Protein AF-A0A1Y2JY65-F1 (afdb_monomer)

Secondary structure (DSSP, 8-state):
-PPPPPPHHHHHHHHHHH-HHHHHHHHHHHTT-TTS-B-HHHHHHHHHHHHTTT---HHHHHHHHHHTTS-B-HHHHHHHHHHHHHHHHTTHHHHHH-EEE-STTTTHHHHHHTSHHHHTT--EE-TTT--EE-HHHHHHHHHHHHTTSSEEEEETTTTTT---EEEEGGGTEEEEESS--HHHHHHHHHHHHHHHHHHHTT-TTSBHHHHHHHHHHHHHHHHHHH-TT----SSHHHHHHHHHHHHTT--STT-HHHHHHHHHHHHHHHT-TTTTTTTT-B---TT-TTHHHHHHHHHHHHHHHHHHHHTT---TTTGGG-STT--

Sequence (327 aa):
MLAIPPPQEEFAKLLKENDAGVWERWNKASGGKQLTSIGTKQLTAIVLPIFKTEKITPHQAKALSLLFRINLSNGAHATLSQGIADAYENDFFFRGSKRALTTVKELEPLNGALGMGSVGKINFVSPETGLEYAPDLYSAIRSLVHQEKIRVFEVNAAKLKGHVGLYRSDSKRLILYEGFEPERSKMYMVHEATHAIQDWKDLASKKVKYKETDAFIAGAVAAVTVNKDTNVLEHPKAEKPAVELVLAGQATRGNAAWTQAYADVVKAVEVDESYSAIAERVDDWNEKKGEEAVLRAALVHFKVAEFLATMGVDIFTKVSRFIPGQR

Mean predicted aligned error: 8.08 Å

Radius of gyration: 21.99 Å; Cα contacts (8 Å, |Δi|>4): 490; chains: 1; bounding box: 52×52×58 Å

Solvent-accessible surface area (backbone atoms only — not comparable to full-atom values): 17372 Å² total; per-residue (Å²): 130,84,69,82,54,67,58,60,69,56,42,54,48,52,28,35,75,35,25,53,68,47,32,54,39,43,32,70,67,43,76,68,41,58,84,50,68,38,42,41,73,49,44,46,68,37,49,47,71,50,62,75,63,56,41,35,33,45,38,46,40,51,31,58,45,52,59,72,46,46,47,53,35,72,65,19,48,53,50,53,53,48,55,49,52,52,32,59,77,68,40,10,43,53,72,34,30,54,40,80,47,86,48,74,75,68,38,40,68,56,52,54,27,47,24,63,80,22,30,58,56,44,43,35,37,42,79,84,79,62,50,73,46,43,43,60,57,45,44,18,51,54,45,33,38,78,67,61,67,30,41,38,29,39,27,53,50,29,82,70,76,74,52,52,47,45,57,39,77,97,74,35,32,41,39,38,33,49,89,62,58,73,58,47,45,32,16,31,51,34,20,33,50,39,50,51,50,41,57,50,67,65,51,28,87,42,36,39,25,57,58,50,36,55,15,50,45,50,7,45,37,26,31,40,60,71,36,79,83,64,81,70,57,92,51,56,87,31,41,49,62,36,32,53,31,23,70,70,69,48,24,38,81,87,30,66,69,35,52,50,26,47,52,44,29,32,55,52,42,42,69,31,87,91,33,42,91,45,23,83,40,59,54,77,67,79,85,64,92,69,45,50,62,55,50,51,49,28,38,52,51,48,57,51,50,53,53,39,48,77,69,71,45,76,52,81,83,55,57,78,72,70,56,91,87,80,128

Structure (mmCIF, N/CA/C/O backbone):
data_AF-A0A1Y2JY65-F1
#
_entry.id   AF-A0A1Y2JY65-F1
#
loop_
_atom_site.group_PDB
_atom_site.id
_atom_site.type_symbol
_atom_site.label_atom_id
_atom_site.label_alt_id
_atom_site.label_comp_id
_atom_site.label_asym_id
_atom_site.label_entity_id
_atom_site.label_seq_id
_atom_site.pdbx_PDB_ins_code
_atom_site.Cartn_x
_atom_site.Cartn_y
_atom_site.Cartn_z
_atom_site.occupancy
_atom_site.B_iso_or_equiv
_atom_site.auth_seq_id
_atom_site.auth_comp_id
_atom_site.auth_asym_id
_atom_site.auth_atom_id
_atom_site.pdbx_PDB_model_num
ATOM 1 N N . MET A 1 1 ? -14.108 13.951 3.203 1.00 34.19 1 MET A N 1
ATOM 2 C CA . MET A 1 1 ? -15.431 14.184 3.828 1.00 34.19 1 MET A CA 1
ATOM 3 C C . MET A 1 1 ? -15.616 13.162 4.932 1.00 34.19 1 MET A C 1
ATOM 5 O O . MET A 1 1 ? -15.524 11.975 4.643 1.00 34.19 1 MET A O 1
ATOM 9 N N . LEU A 1 2 ? -15.826 13.593 6.178 1.00 50.03 2 LEU A N 1
ATOM 10 C CA . LEU A 1 2 ? -16.222 12.669 7.243 1.00 50.03 2 LEU A CA 1
ATOM 11 C C . LEU A 1 2 ? -17.643 12.186 6.932 1.00 50.03 2 LEU A C 1
ATOM 13 O O . LEU A 1 2 ? -18.522 13.004 6.661 1.00 50.03 2 LEU A O 1
ATOM 17 N N . ALA A 1 3 ? -17.848 10.869 6.897 1.00 61.50 3 ALA A N 1
ATOM 18 C CA . ALA A 1 3 ? -19.176 10.296 6.715 1.00 61.50 3 ALA A CA 1
ATOM 19 C C . ALA A 1 3 ? -20.123 10.825 7.805 1.00 61.50 3 ALA A C 1
ATOM 21 O O . ALA A 1 3 ? -19.701 10.991 8.952 1.00 61.50 3 ALA A O 1
ATOM 22 N N . ILE A 1 4 ? -21.389 11.072 7.451 1.00 74.50 4 ILE A N 1
ATOM 23 C CA . ILE A 1 4 ? -22.420 11.455 8.423 1.00 74.50 4 ILE A CA 1
ATOM 24 C C . ILE A 1 4 ? -22.424 10.398 9.543 1.00 74.50 4 ILE A C 1
ATOM 26 O O . ILE A 1 4 ? -22.451 9.201 9.229 1.00 74.50 4 ILE A O 1
ATOM 30 N N . PRO A 1 5 ? -22.350 10.800 10.826 1.00 77.00 5 PRO A N 1
ATOM 31 C CA . PRO A 1 5 ? -22.399 9.857 11.933 1.00 77.00 5 PRO A CA 1
ATOM 32 C C . PRO A 1 5 ? -23.653 8.983 11.826 1.00 77.00 5 PRO A C 1
ATOM 34 O O . PRO A 1 5 ? -24.732 9.529 11.578 1.00 77.00 5 PRO A O 1
ATOM 37 N N . PRO A 1 6 ? -23.560 7.657 12.030 1.00 82.62 6 PRO A N 1
ATOM 38 C CA . PRO A 1 6 ? -24.766 6.848 12.148 1.00 82.62 6 PRO A CA 1
ATOM 39 C C . PRO A 1 6 ? -25.598 7.339 13.349 1.00 82.62 6 PRO A C 1
ATOM 41 O O . PRO A 1 6 ? -25.007 7.863 14.306 1.00 82.62 6 PRO A O 1
ATOM 44 N N . PRO A 1 7 ? -26.935 7.165 13.331 1.00 91.00 7 PRO A N 1
ATOM 45 C CA . PRO A 1 7 ? -27.794 7.409 14.486 1.00 91.00 7 PRO A CA 1
ATOM 46 C C . PRO A 1 7 ? -27.242 6.759 15.761 1.00 91.00 7 PRO A C 1
ATOM 48 O O . PRO A 1 7 ? -26.665 5.675 15.708 1.00 91.00 7 PRO A O 1
ATOM 51 N N . GLN A 1 8 ? -27.452 7.385 16.920 1.00 90.62 8 GLN A N 1
ATOM 52 C CA . GLN A 1 8 ? -26.844 6.957 18.190 1.00 90.62 8 GLN A CA 1
ATOM 53 C C . GLN A 1 8 ? -27.114 5.491 18.549 1.00 90.62 8 GLN A C 1
ATOM 55 O O . GLN A 1 8 ? -26.212 4.800 19.024 1.00 90.62 8 GLN A O 1
ATOM 60 N N . GLU A 1 9 ? -28.333 5.007 18.317 1.00 91.75 9 GLU A N 1
ATOM 61 C CA . GLU A 1 9 ? -28.697 3.609 18.572 1.00 91.75 9 GLU A CA 1
ATOM 62 C C . GLU A 1 9 ? -27.934 2.651 17.653 1.00 91.75 9 GLU A C 1
ATOM 64 O O . GLU A 1 9 ? -27.410 1.632 18.107 1.00 91.75 9 GLU A O 1
ATOM 69 N N . GLU A 1 10 ? -27.801 3.013 16.375 1.00 92.94 10 GLU A N 1
ATOM 70 C CA . GLU A 1 10 ? -27.031 2.250 15.397 1.00 92.94 10 GLU A CA 1
ATOM 71 C C . GLU A 1 10 ? -25.538 2.273 15.739 1.00 92.94 10 GLU A C 1
ATOM 73 O O . GLU A 1 10 ? -24.900 1.224 15.754 1.00 92.94 10 GLU A O 1
ATOM 78 N N . PHE A 1 11 ? -24.984 3.435 16.101 1.00 92.75 11 PHE A N 1
ATOM 79 C CA . PHE A 1 11 ? -23.601 3.555 16.561 1.00 92.75 11 PHE A CA 1
ATOM 80 C C . PHE A 1 11 ? -23.323 2.641 17.759 1.00 92.75 11 PHE A C 1
ATOM 82 O O . PHE A 1 11 ? -22.360 1.875 17.740 1.00 92.75 11 PHE A O 1
ATOM 89 N N . ALA A 1 12 ? -24.160 2.706 18.799 1.00 93.31 12 ALA A N 1
ATOM 90 C CA . ALA A 1 12 ? -23.980 1.914 20.011 1.00 93.31 12 ALA A CA 1
ATOM 91 C C . ALA A 1 12 ? -24.083 0.411 19.721 1.00 93.31 12 ALA A C 1
ATOM 93 O O . ALA A 1 12 ? -23.269 -0.365 20.227 1.00 93.31 12 ALA A O 1
ATOM 94 N N . LYS A 1 13 ? -25.040 0.011 18.872 1.00 95.06 13 LYS A N 1
ATOM 95 C CA . LYS A 1 13 ? -25.188 -1.366 18.394 1.00 95.06 13 LYS A CA 1
ATOM 96 C C . LYS A 1 13 ? -23.933 -1.828 17.651 1.00 95.06 13 LYS A C 1
ATOM 98 O O . LYS A 1 13 ? -23.333 -2.819 18.056 1.00 95.06 13 LYS A O 1
ATOM 103 N N . LEU A 1 14 ? -23.490 -1.078 16.640 1.00 93.12 14 LEU A N 1
ATOM 104 C CA . LEU A 1 14 ? -22.304 -1.403 15.845 1.00 93.12 14 LEU A CA 1
ATOM 105 C C . LEU A 1 14 ? -21.040 -1.467 16.705 1.00 93.12 14 LEU A C 1
ATOM 107 O O . LEU A 1 14 ? -20.229 -2.375 16.536 1.00 93.12 14 LEU A O 1
ATOM 111 N N . LEU A 1 15 ? -20.860 -0.529 17.638 1.00 94.06 15 LEU A N 1
ATOM 112 C CA . LEU A 1 15 ? -19.697 -0.519 18.519 1.00 94.06 15 LEU A CA 1
ATOM 113 C C . LEU A 1 15 ? -19.683 -1.761 19.415 1.00 94.06 15 LEU A C 1
ATOM 115 O O . LEU A 1 15 ? -18.639 -2.389 19.548 1.00 94.06 15 LEU A O 1
ATOM 119 N N . LYS A 1 16 ? -20.838 -2.151 19.968 1.00 96.50 16 LYS A N 1
ATOM 120 C CA . LYS A 1 16 ? -20.975 -3.341 20.817 1.00 96.50 16 LYS A CA 1
ATOM 121 C C . LYS A 1 16 ? -20.785 -4.648 20.046 1.00 96.50 16 LYS A C 1
ATOM 123 O O . LYS A 1 16 ? -20.134 -5.553 20.557 1.00 96.50 16 LYS A O 1
ATOM 128 N N . GLU A 1 17 ? -21.337 -4.743 18.837 1.00 94.88 17 GLU A N 1
ATOM 129 C CA . GLU A 1 17 ? -21.173 -5.899 17.942 1.00 94.88 17 GLU A CA 1
ATOM 130 C C . GLU A 1 17 ? -19.717 -6.086 17.502 1.00 94.88 17 GLU A C 1
ATOM 132 O O . GLU A 1 17 ? -19.267 -7.215 17.307 1.00 94.88 17 GLU A O 1
ATOM 137 N N . ASN A 1 18 ? -18.971 -4.988 17.348 1.00 90.69 18 ASN A N 1
ATOM 138 C CA . ASN A 1 18 ? -17.566 -5.050 16.970 1.00 90.69 18 ASN A CA 1
ATOM 139 C C . ASN A 1 18 ? -16.646 -5.253 18.176 1.00 90.69 18 ASN A C 1
ATOM 141 O O . ASN A 1 18 ? -15.778 -6.104 18.098 1.00 90.69 18 ASN A O 1
ATOM 145 N N . ASP A 1 19 ? -16.814 -4.542 19.290 1.00 96.50 19 ASP A N 1
ATOM 146 C CA . ASP A 1 19 ? -16.055 -4.805 20.518 1.00 96.50 19 ASP A CA 1
ATOM 147 C C . ASP A 1 19 ? -16.839 -4.341 21.757 1.00 96.50 19 ASP A C 1
ATOM 149 O O . ASP A 1 19 ? -16.923 -3.147 22.068 1.00 96.50 19 ASP A O 1
ATOM 153 N N . ALA A 1 20 ? -17.395 -5.305 22.499 1.00 97.12 20 ALA A N 1
ATOM 154 C CA . ALA A 1 20 ? -18.175 -5.040 23.707 1.00 97.12 20 ALA A CA 1
ATOM 155 C C . ALA A 1 20 ? -17.377 -4.274 24.776 1.00 97.12 20 ALA A C 1
ATOM 157 O O . ALA A 1 20 ? -17.933 -3.405 25.443 1.00 97.12 20 ALA A O 1
ATOM 158 N N . GLY A 1 21 ? -16.070 -4.523 24.901 1.00 97.12 21 GLY A N 1
ATOM 159 C CA . GLY A 1 21 ? -15.222 -3.824 25.863 1.00 97.12 21 GLY A CA 1
ATOM 160 C C . GLY A 1 21 ? -15.012 -2.354 25.493 1.00 97.12 21 GLY A C 1
ATOM 161 O O . GLY A 1 21 ? -15.031 -1.485 26.367 1.00 97.12 21 GLY A O 1
ATOM 162 N N . VAL A 1 22 ? -14.822 -2.044 24.208 1.00 96.44 22 VAL A N 1
ATOM 163 C CA . VAL A 1 22 ? -14.762 -0.659 23.714 1.00 96.44 22 VAL A CA 1
ATOM 164 C C . VAL A 1 22 ? -16.095 0.035 23.939 1.00 96.44 22 VAL A C 1
ATOM 166 O O . VAL A 1 22 ? -16.107 1.160 24.440 1.00 96.44 22 VAL A O 1
ATOM 169 N N . TRP A 1 23 ? -17.204 -0.640 23.632 1.00 96.88 23 TRP A N 1
ATOM 170 C CA . TRP A 1 23 ? -18.541 -0.117 23.888 1.00 96.88 23 TRP A CA 1
ATOM 171 C C . TRP A 1 23 ? -18.771 0.193 25.371 1.00 96.88 23 TRP A C 1
ATOM 173 O O . TRP A 1 23 ? -19.200 1.300 25.683 1.00 96.88 23 TRP A O 1
ATOM 183 N N . GLU A 1 24 ? -18.433 -0.712 26.294 1.00 97.56 24 GLU A N 1
ATOM 184 C CA . GLU A 1 24 ? -18.580 -0.488 27.740 1.00 97.56 24 GLU A CA 1
ATOM 185 C C . GLU A 1 24 ? -17.795 0.740 28.210 1.00 97.56 24 GLU A C 1
ATOM 187 O O . GLU A 1 24 ? -18.321 1.590 28.937 1.00 97.56 24 GLU A O 1
ATOM 192 N N . ARG A 1 25 ? -16.537 0.867 27.767 1.00 97.06 25 ARG A N 1
ATOM 193 C CA . ARG A 1 25 ? -15.678 2.003 28.128 1.00 97.06 25 ARG A CA 1
ATOM 194 C C . ARG A 1 25 ? -16.188 3.309 27.529 1.00 97.06 25 ARG A C 1
ATOM 196 O O . ARG A 1 25 ? -16.196 4.324 28.226 1.00 97.06 25 ARG A O 1
ATOM 203 N N . TRP A 1 26 ? -16.650 3.287 26.279 1.00 95.94 26 TRP A N 1
ATOM 204 C CA . TRP A 1 26 ? -17.280 4.442 25.644 1.00 95.94 26 TRP A CA 1
ATOM 205 C C . TRP A 1 26 ? -18.561 4.847 26.376 1.00 95.94 26 TRP A C 1
ATOM 207 O O . TRP A 1 26 ? -18.698 6.007 26.753 1.00 95.94 26 TRP A O 1
ATOM 217 N N . ASN A 1 27 ? -19.454 3.894 26.656 1.00 95.12 27 ASN A N 1
ATOM 218 C CA . ASN A 1 27 ? -20.728 4.126 27.331 1.00 95.12 27 ASN A CA 1
ATOM 219 C C . ASN A 1 27 ? -20.515 4.735 28.724 1.00 95.12 27 ASN A C 1
ATOM 221 O O . ASN A 1 27 ? -21.191 5.693 29.094 1.00 95.12 27 ASN A O 1
ATOM 225 N N . LYS A 1 28 ? -19.515 4.243 29.469 1.00 95.38 28 LYS A N 1
ATOM 226 C CA . LYS A 1 28 ? -19.104 4.814 30.759 1.00 95.38 28 LYS A CA 1
ATOM 227 C C . LYS A 1 28 ? -18.573 6.244 30.628 1.00 95.38 28 LYS A C 1
ATOM 229 O O . LYS A 1 28 ? -18.854 7.073 31.487 1.00 95.38 28 LYS A O 1
ATOM 234 N N . ALA A 1 29 ? -17.795 6.532 29.587 1.00 93.38 29 ALA A N 1
ATOM 235 C CA . ALA A 1 29 ? -17.192 7.846 29.379 1.00 93.38 29 ALA A CA 1
ATOM 236 C C . ALA A 1 29 ? -18.185 8.906 28.868 1.00 93.38 29 ALA A C 1
ATOM 238 O O . ALA A 1 29 ? -18.024 10.083 29.185 1.00 93.38 29 ALA A O 1
ATOM 239 N N . SER A 1 30 ? -19.190 8.502 28.085 1.00 91.75 30 SER A N 1
ATOM 240 C CA . SER A 1 30 ? -20.156 9.395 27.430 1.00 91.75 30 SER A CA 1
ATOM 241 C C . SER A 1 30 ? -21.528 9.444 28.110 1.00 91.75 30 SER A C 1
ATOM 243 O O . SER A 1 30 ? -22.377 10.251 27.732 1.00 91.75 30 SER A O 1
ATOM 245 N N . GLY A 1 31 ? -21.793 8.549 29.070 1.00 89.69 31 GLY A N 1
ATOM 246 C CA . GLY A 1 31 ? -23.150 8.298 29.566 1.00 89.69 31 GLY A CA 1
ATOM 247 C C . GLY A 1 31 ? -24.076 7.727 28.484 1.00 89.69 31 GLY A C 1
ATOM 248 O O . GLY A 1 31 ? -25.281 7.967 28.519 1.00 89.69 31 GLY A O 1
ATOM 249 N N . GLY A 1 32 ? -23.502 7.051 27.484 1.00 85.75 32 GLY A N 1
ATOM 250 C CA . GLY A 1 32 ? -24.206 6.473 26.341 1.00 85.75 32 GLY A CA 1
ATOM 251 C C . GLY A 1 32 ? -24.642 7.471 25.268 1.00 85.75 32 GLY A C 1
ATOM 252 O O . GLY A 1 32 ? -25.372 7.073 24.364 1.00 85.75 32 GLY A O 1
ATOM 253 N N . LYS A 1 33 ? -24.226 8.745 25.340 1.00 83.94 33 LYS A N 1
ATOM 254 C CA . LYS A 1 33 ? -24.663 9.825 24.435 1.00 83.94 33 LYS A CA 1
ATOM 255 C C . LYS A 1 33 ? -23.604 10.151 23.379 1.00 83.94 33 LYS A C 1
ATOM 257 O O . LYS A 1 33 ? -22.481 10.508 23.715 1.00 83.94 33 LYS A O 1
ATOM 262 N N . GLN A 1 34 ? -23.968 10.095 22.095 1.00 77.81 34 GLN A N 1
ATOM 263 C CA . GLN A 1 34 ? -23.041 10.363 20.978 1.00 77.81 34 GLN A CA 1
ATOM 264 C C . GLN A 1 34 ? -22.720 11.857 20.801 1.00 77.81 34 GLN A C 1
ATOM 266 O O . GLN A 1 34 ? -21.656 12.205 20.294 1.00 77.81 34 GLN A O 1
ATOM 271 N N . LEU A 1 35 ? -23.630 12.740 21.231 1.00 73.06 35 LEU A N 1
ATOM 272 C CA . LEU A 1 35 ? -23.478 14.196 21.114 1.00 73.06 35 LEU A CA 1
ATOM 273 C C . LEU A 1 35 ? -22.447 14.776 22.092 1.00 73.06 35 LEU A C 1
ATOM 275 O O . LEU A 1 35 ? -21.933 15.874 21.877 1.00 73.06 35 LEU A O 1
ATOM 279 N N . THR A 1 36 ? -22.135 14.051 23.166 1.00 80.88 36 THR A N 1
ATOM 280 C CA . THR A 1 36 ? -21.129 14.473 24.137 1.00 80.88 36 THR A CA 1
ATOM 281 C C . THR A 1 36 ? -19.745 14.381 23.506 1.00 80.88 36 THR A C 1
ATOM 283 O O . THR A 1 36 ? -19.323 13.309 23.079 1.00 80.88 36 THR A O 1
ATOM 286 N N . SER A 1 37 ? -19.026 15.505 23.469 1.00 90.62 37 SER A N 1
ATOM 287 C CA . SER A 1 37 ? -17.649 15.522 22.977 1.00 90.62 37 SER A CA 1
ATOM 288 C C . SER A 1 37 ? -16.745 14.675 23.880 1.00 90.62 37 SER A C 1
ATOM 290 O O . SER A 1 37 ? -16.701 14.879 25.097 1.00 90.62 37 SER A O 1
ATOM 292 N N . ILE A 1 38 ? -16.024 13.719 23.294 1.00 93.62 38 ILE A N 1
ATOM 293 C CA . ILE A 1 38 ? -15.047 12.885 24.000 1.00 93.62 38 ILE A CA 1
ATOM 294 C C . ILE A 1 38 ? -13.698 13.605 24.005 1.00 93.62 38 ILE A C 1
ATOM 296 O O . ILE A 1 38 ? -13.084 13.823 22.960 1.00 93.62 38 ILE A O 1
ATOM 300 N N . GLY A 1 39 ? -13.232 13.966 25.201 1.00 94.81 39 GLY A N 1
ATOM 301 C CA . GLY A 1 39 ? -11.904 14.538 25.414 1.00 94.81 39 GLY A CA 1
ATOM 302 C C . GLY A 1 39 ? -10.790 13.487 25.414 1.00 94.81 39 GLY A C 1
ATOM 303 O O . GLY A 1 39 ? -11.038 12.283 25.501 1.00 94.81 39 GLY A O 1
ATOM 304 N N . THR A 1 40 ? -9.537 13.947 25.371 1.00 95.69 40 THR A N 1
ATOM 305 C CA . THR A 1 40 ? -8.346 13.082 25.324 1.00 95.69 40 THR A CA 1
ATOM 306 C C . THR A 1 40 ? -8.309 12.067 26.464 1.00 95.69 40 THR A C 1
ATOM 308 O O . THR A 1 40 ? -8.130 10.882 26.218 1.00 95.69 40 THR A O 1
ATOM 311 N N . LYS A 1 41 ? -8.549 12.495 27.713 1.00 95.88 41 LYS A N 1
ATOM 312 C CA . LYS A 1 41 ? -8.511 11.605 28.887 1.00 95.88 41 LYS A CA 1
ATOM 313 C C . LYS A 1 41 ? -9.532 10.467 28.780 1.00 95.88 41 LYS A C 1
ATOM 315 O O . LYS A 1 41 ? -9.211 9.321 29.092 1.00 95.88 41 LYS A O 1
ATOM 320 N N . GLN A 1 42 ? -10.753 10.783 28.346 1.00 96.19 42 GLN A N 1
ATOM 321 C CA . GLN A 1 42 ? -11.810 9.799 28.127 1.00 96.19 42 GLN A CA 1
ATOM 322 C C . GLN A 1 42 ? -11.433 8.836 27.004 1.00 96.19 42 GLN A C 1
ATOM 324 O O . GLN A 1 42 ? -11.519 7.626 27.197 1.00 96.19 42 GLN A O 1
ATOM 329 N N . LEU A 1 43 ? -10.968 9.354 25.864 1.00 96.12 43 LEU A N 1
ATOM 330 C CA . LEU A 1 43 ? -10.548 8.516 24.747 1.00 96.12 43 LEU A CA 1
ATOM 331 C C . LEU A 1 43 ? -9.415 7.571 25.153 1.00 96.12 43 LEU A C 1
ATOM 333 O O . LEU A 1 43 ? -9.518 6.374 24.898 1.00 96.12 43 LEU A O 1
ATOM 337 N N . THR A 1 44 ? -8.379 8.066 25.833 1.00 95.25 44 THR A N 1
ATOM 338 C CA . THR A 1 44 ? -7.279 7.233 26.334 1.00 95.25 44 THR A CA 1
ATOM 339 C C . THR A 1 44 ? -7.814 6.094 27.196 1.00 95.25 44 THR A C 1
ATOM 341 O O . THR A 1 44 ? -7.416 4.950 27.001 1.00 95.25 44 THR A O 1
ATOM 344 N N . ALA A 1 45 ? -8.768 6.356 28.094 1.00 96.19 45 ALA A N 1
ATOM 345 C CA . ALA A 1 45 ? -9.387 5.297 28.890 1.00 96.19 45 ALA A CA 1
ATOM 346 C C . ALA A 1 45 ? -10.137 4.258 28.032 1.00 96.19 45 ALA A C 1
ATOM 348 O O . ALA A 1 45 ? -10.164 3.087 28.403 1.00 96.19 45 ALA A O 1
ATOM 349 N N . ILE A 1 46 ? -10.711 4.657 26.891 1.00 96.25 46 ILE A N 1
ATOM 350 C CA . ILE A 1 46 ? -11.420 3.771 25.954 1.00 96.25 46 ILE A CA 1
ATOM 351 C C . ILE A 1 46 ? -10.447 2.891 25.156 1.00 96.25 46 ILE A C 1
ATOM 353 O O . ILE A 1 46 ? -10.659 1.676 25.082 1.00 96.25 46 ILE A O 1
ATOM 357 N N . VAL A 1 47 ? -9.401 3.477 24.562 1.00 95.44 47 VAL A N 1
ATOM 358 C CA . VAL A 1 47 ? -8.573 2.804 23.539 1.00 95.44 47 VAL A CA 1
ATOM 359 C C . VAL A 1 47 ? -7.236 2.271 24.051 1.00 95.44 47 VAL A C 1
ATOM 361 O O . VAL A 1 47 ? -6.761 1.261 23.537 1.00 95.44 47 VAL A O 1
ATOM 364 N N . LEU A 1 48 ? -6.648 2.866 25.097 1.00 94.12 48 LEU A N 1
ATOM 365 C CA . LEU A 1 48 ? -5.352 2.428 25.637 1.00 94.12 48 LEU A CA 1
ATOM 366 C C . LEU A 1 48 ? -5.325 0.942 26.037 1.00 94.12 48 LEU A C 1
ATOM 368 O O . LEU A 1 48 ? -4.314 0.294 25.766 1.00 94.12 48 LEU A O 1
ATOM 372 N N . PRO A 1 49 ? -6.387 0.357 26.635 1.00 96.81 49 PRO A N 1
ATOM 373 C CA . PRO A 1 49 ? -6.400 -1.073 26.927 1.00 96.81 49 PRO A CA 1
ATOM 374 C C . PRO A 1 49 ? -6.223 -1.955 25.689 1.00 96.81 49 PRO A C 1
ATOM 376 O O . PRO A 1 49 ? -5.635 -3.019 25.812 1.00 96.81 49 PRO A O 1
ATOM 379 N N . ILE A 1 50 ? -6.690 -1.517 24.512 1.00 95.38 50 ILE A N 1
ATOM 380 C CA . ILE A 1 50 ? -6.505 -2.253 23.255 1.00 95.38 50 ILE A CA 1
ATOM 381 C C . ILE A 1 50 ? -5.031 -2.204 22.855 1.00 95.38 50 ILE A C 1
ATOM 383 O O . ILE A 1 50 ? -4.413 -3.247 22.662 1.00 95.38 50 ILE A O 1
ATOM 387 N N . PHE A 1 51 ? -4.446 -1.004 22.791 1.00 93.75 51 PHE A N 1
ATOM 388 C CA . PHE A 1 51 ? -3.057 -0.825 22.361 1.00 93.75 51 PHE A CA 1
ATOM 389 C C . PHE A 1 51 ? -2.052 -1.529 23.283 1.00 93.75 51 PHE A C 1
ATOM 391 O O . PHE A 1 51 ? -1.079 -2.096 22.799 1.00 93.75 51 PHE A O 1
ATOM 398 N N . LYS A 1 52 ? -2.327 -1.603 24.593 1.00 95.00 52 LYS A N 1
ATOM 399 C CA . LYS A 1 52 ? -1.493 -2.338 25.563 1.00 95.00 52 LYS A CA 1
ATOM 400 C C . LYS A 1 52 ? -1.424 -3.850 25.337 1.00 95.00 52 LYS A C 1
ATOM 402 O O . LYS A 1 52 ? -0.547 -4.491 25.902 1.00 95.00 52 LYS A O 1
ATOM 407 N N . THR A 1 53 ? -2.338 -4.429 24.560 1.00 94.31 53 THR A N 1
ATOM 408 C CA . THR A 1 53 ? -2.265 -5.859 24.216 1.00 94.31 53 THR A CA 1
ATOM 409 C C . THR A 1 53 ? -1.257 -6.154 23.107 1.00 94.31 53 THR A C 1
ATOM 411 O O . THR A 1 53 ? -0.995 -7.323 22.835 1.00 94.31 53 THR A O 1
ATOM 414 N N . GLU A 1 54 ? -0.746 -5.116 22.429 1.00 93.62 54 GLU A N 1
ATOM 415 C CA . GLU A 1 54 ? 0.105 -5.224 21.236 1.00 93.62 54 GLU A CA 1
ATOM 416 C C . GLU A 1 54 ? -0.508 -6.080 20.110 1.00 93.62 54 GLU A C 1
ATOM 418 O O . GLU A 1 54 ? 0.191 -6.626 19.251 1.00 93.62 54 GLU A O 1
ATOM 423 N N . LYS A 1 55 ? -1.837 -6.235 20.126 1.00 93.19 55 LYS A N 1
ATOM 424 C CA . LYS A 1 55 ? -2.594 -7.088 19.215 1.00 93.19 55 LYS A CA 1
ATOM 425 C C . LYS A 1 55 ? -3.959 -6.465 18.937 1.00 93.19 55 LYS A C 1
ATOM 427 O O . LYS A 1 55 ? -4.800 -6.394 19.824 1.00 93.19 55 LYS A O 1
ATOM 432 N N . ILE A 1 56 ? -4.221 -6.082 17.688 1.00 87.44 56 ILE A N 1
ATOM 433 C CA . ILE A 1 56 ? -5.520 -5.518 17.290 1.00 87.44 56 ILE A CA 1
ATOM 434 C C . ILE A 1 56 ? -6.241 -6.484 16.352 1.00 87.44 56 ILE A C 1
ATOM 436 O O . ILE A 1 56 ? -5.794 -6.744 15.236 1.00 87.44 56 ILE A O 1
ATOM 440 N N . THR A 1 57 ? -7.356 -7.040 16.822 1.00 88.69 57 THR A N 1
ATOM 441 C CA . THR A 1 57 ? -8.227 -7.934 16.039 1.00 88.69 57 THR A CA 1
ATOM 442 C C . THR A 1 57 ? -9.037 -7.167 14.980 1.00 88.69 57 THR A C 1
ATOM 444 O O . THR A 1 57 ? -9.225 -5.957 15.125 1.00 88.69 57 THR A O 1
ATOM 447 N N . PRO A 1 58 ? -9.598 -7.835 13.947 1.00 84.44 58 PRO A N 1
ATOM 448 C CA . PRO A 1 58 ? -10.467 -7.176 12.958 1.00 84.44 58 PRO A CA 1
ATOM 449 C C . PRO A 1 58 ? -11.652 -6.432 13.594 1.00 84.44 58 PRO A C 1
ATOM 451 O O . PRO A 1 58 ? -12.024 -5.332 13.196 1.00 84.44 58 PRO A O 1
ATOM 454 N N . HIS A 1 59 ? -12.231 -7.048 14.619 1.00 88.00 59 HIS A N 1
ATOM 455 C CA . HIS A 1 59 ? -13.341 -6.540 15.413 1.00 88.00 59 HIS A CA 1
ATOM 456 C C . HIS A 1 59 ? -12.966 -5.251 16.165 1.00 88.00 59 HIS A C 1
ATOM 458 O O . HIS A 1 59 ? -13.650 -4.232 16.050 1.00 88.00 59 HIS A O 1
ATOM 464 N N . GLN A 1 60 ? -11.798 -5.238 16.811 1.00 92.69 60 GLN A N 1
ATOM 465 C CA . GLN A 1 60 ? -11.238 -4.036 17.437 1.00 92.69 60 GLN A CA 1
ATOM 466 C C . GLN A 1 60 ? -10.897 -2.944 16.424 1.00 92.69 60 GLN A C 1
ATOM 468 O O . GLN A 1 60 ? -11.187 -1.778 16.676 1.00 92.69 60 GLN A O 1
ATOM 473 N N . ALA A 1 61 ? -10.323 -3.295 15.271 1.00 86.88 61 ALA A N 1
ATOM 474 C CA . ALA A 1 61 ? -10.013 -2.336 14.214 1.00 86.88 61 ALA A CA 1
ATOM 475 C C . ALA A 1 61 ? -11.285 -1.630 13.710 1.00 86.88 61 ALA A C 1
ATOM 477 O O . ALA A 1 61 ? -11.330 -0.402 13.612 1.00 86.88 61 ALA A O 1
ATOM 478 N N . LYS A 1 62 ? -12.368 -2.386 13.484 1.00 84.88 62 LYS A N 1
ATOM 479 C CA . LYS A 1 62 ? -13.682 -1.822 13.143 1.00 84.88 62 LYS A CA 1
ATOM 480 C C . LYS A 1 62 ? -14.219 -0.928 14.260 1.00 84.88 62 LYS A C 1
ATOM 482 O O . LYS A 1 62 ? -14.646 0.188 13.964 1.00 84.88 62 LYS A O 1
ATOM 487 N N . ALA A 1 63 ? -14.140 -1.353 15.522 1.00 90.38 63 ALA A N 1
ATOM 488 C CA . ALA A 1 63 ? -14.563 -0.540 16.663 1.00 90.38 63 ALA A CA 1
ATOM 489 C C . ALA A 1 63 ? -13.783 0.787 16.759 1.00 90.38 63 ALA A C 1
ATOM 491 O O . ALA A 1 63 ? -14.394 1.843 16.913 1.00 90.38 63 ALA A O 1
ATOM 492 N N . LEU A 1 64 ? -12.458 0.763 16.577 1.00 90.50 64 LEU A N 1
ATOM 493 C CA . LEU A 1 64 ? -11.618 1.965 16.511 1.00 90.50 64 LEU A CA 1
ATOM 494 C C . LEU A 1 64 ? -12.036 2.885 15.354 1.00 90.50 64 LEU A C 1
ATOM 496 O O . LEU A 1 64 ? -12.129 4.095 15.542 1.00 90.50 64 LEU A O 1
ATOM 500 N N . SER A 1 65 ? -12.370 2.327 14.184 1.00 86.12 65 SER A N 1
ATOM 501 C CA . SER A 1 65 ? -12.812 3.126 13.030 1.00 86.12 65 SER A CA 1
ATOM 502 C C . SER A 1 65 ? -14.145 3.838 13.279 1.00 86.12 65 SER A C 1
ATOM 504 O O . SER A 1 65 ? -14.360 4.953 12.803 1.00 86.12 65 SER A O 1
ATOM 506 N N . LEU A 1 66 ? -15.037 3.222 14.063 1.00 86.88 66 LEU A N 1
ATOM 507 C CA . LEU A 1 66 ? -16.310 3.827 14.447 1.00 86.88 66 LEU A CA 1
ATOM 508 C C . LEU A 1 66 ? -16.094 5.045 15.355 1.00 86.88 66 LEU A C 1
ATOM 510 O O . LEU A 1 66 ? -16.849 6.008 15.246 1.00 86.88 66 LEU A O 1
ATOM 514 N N . LEU A 1 67 ? -15.051 5.056 16.194 1.00 90.31 67 LEU A N 1
ATOM 515 C CA . LEU A 1 67 ? -14.751 6.191 17.078 1.00 90.31 67 LEU A CA 1
ATOM 516 C C . LEU A 1 67 ? -14.369 7.473 16.316 1.00 90.31 67 LEU A C 1
ATOM 518 O O . LEU A 1 67 ? -14.568 8.560 16.845 1.00 90.31 67 LEU A O 1
ATOM 522 N N . PHE A 1 68 ? -13.911 7.393 15.063 1.00 85.94 68 PHE A N 1
ATOM 523 C CA . PHE A 1 68 ? -13.722 8.590 14.226 1.00 85.94 68 PHE A CA 1
ATOM 524 C C . PHE A 1 68 ? -15.033 9.225 13.747 1.00 85.94 68 PHE A C 1
ATOM 526 O O . PHE A 1 68 ? -15.028 10.337 13.228 1.00 85.94 68 PHE A O 1
ATOM 533 N N . ARG A 1 69 ? -16.166 8.528 13.896 1.00 86.56 69 ARG A N 1
ATOM 534 C CA . ARG A 1 69 ? -17.487 9.003 13.456 1.00 86.56 69 ARG A CA 1
ATOM 535 C C . ARG A 1 69 ? -18.267 9.718 14.556 1.00 86.56 69 ARG A C 1
ATOM 537 O O . ARG A 1 69 ? -19.416 10.086 14.334 1.00 86.56 69 ARG A O 1
ATOM 544 N N . ILE A 1 70 ? -17.695 9.871 15.748 1.00 88.50 70 ILE A N 1
ATOM 545 C CA . ILE A 1 70 ? -18.324 10.593 16.860 1.00 88.50 70 ILE A CA 1
ATOM 546 C C . ILE A 1 70 ? -17.633 11.933 17.100 1.00 88.50 70 ILE A C 1
ATOM 548 O O . ILE A 1 70 ? -16.582 12.223 16.533 1.00 88.50 70 ILE A O 1
ATOM 552 N N . ASN A 1 71 ? -18.227 12.756 17.961 1.00 89.00 71 ASN A N 1
ATOM 553 C CA . ASN A 1 71 ? -17.662 14.046 18.325 1.00 89.00 71 ASN A CA 1
ATOM 554 C C . ASN A 1 71 ? -16.423 13.861 19.226 1.00 89.00 71 ASN A C 1
ATOM 556 O O . ASN A 1 71 ? -16.547 13.695 20.441 1.00 89.00 71 ASN A O 1
ATOM 560 N N . LEU A 1 72 ? -15.228 13.863 18.636 1.00 89.94 72 LEU A N 1
ATOM 561 C CA . LEU A 1 72 ? -13.949 13.871 19.351 1.00 89.94 72 LEU A CA 1
ATOM 562 C C . LEU A 1 72 ? -13.423 15.306 19.457 1.00 89.94 72 LEU A C 1
ATOM 564 O O . LEU A 1 72 ? -13.492 16.063 18.491 1.00 89.94 72 LEU A O 1
ATOM 568 N N . SER A 1 73 ? -12.840 15.679 20.599 1.00 93.12 73 SER A N 1
ATOM 569 C CA . SER A 1 73 ? -12.034 16.905 20.646 1.00 93.12 73 SER A CA 1
ATOM 570 C C . SER A 1 73 ? -10.794 16.764 19.750 1.00 93.12 73 SER A C 1
ATOM 572 O O . SER A 1 73 ? -10.327 15.650 19.513 1.00 93.12 73 SER A O 1
ATOM 574 N N . ASN A 1 74 ? -10.198 17.876 19.305 1.00 87.00 74 ASN A N 1
ATOM 575 C CA . ASN A 1 74 ? -8.986 17.842 18.466 1.00 87.00 74 ASN A CA 1
ATOM 576 C C . ASN A 1 74 ? -7.858 17.009 19.099 1.00 87.00 74 ASN A C 1
ATOM 578 O O . ASN A 1 74 ? -7.227 16.195 18.430 1.00 87.00 74 ASN A O 1
ATOM 582 N N . GLY A 1 75 ? -7.649 17.158 20.411 1.00 87.94 75 GLY A N 1
ATOM 583 C CA . GLY A 1 75 ? -6.659 16.368 21.144 1.00 87.94 75 GLY A CA 1
ATOM 584 C C . GLY A 1 75 ? -7.009 14.879 21.220 1.00 87.94 75 GLY A C 1
ATOM 585 O O . GLY A 1 75 ? -6.107 14.044 21.205 1.00 87.94 75 GLY A O 1
ATOM 586 N N . ALA A 1 76 ? -8.295 14.520 21.2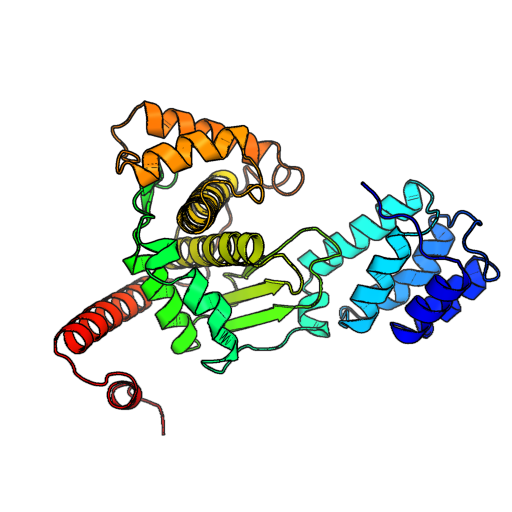88 1.00 92.50 76 ALA A N 1
ATOM 587 C CA . ALA A 1 76 ? -8.722 13.125 21.235 1.00 92.50 76 ALA A CA 1
ATOM 588 C C . ALA A 1 76 ? -8.509 12.548 19.829 1.00 92.50 76 ALA A C 1
ATOM 590 O O . ALA A 1 76 ? -7.914 11.485 19.696 1.00 92.50 76 ALA A O 1
ATOM 591 N N . HIS A 1 77 ? -8.897 13.275 18.780 1.00 86.31 77 HIS A N 1
ATOM 592 C CA . HIS A 1 77 ? -8.653 12.854 17.402 1.00 86.31 77 HIS A CA 1
ATOM 593 C C . HIS A 1 77 ? -7.161 12.594 17.151 1.00 86.31 77 HIS A C 1
ATOM 595 O O . HIS A 1 77 ? -6.799 11.503 16.719 1.00 86.31 77 HIS A O 1
ATOM 601 N N . ALA A 1 78 ? -6.289 13.542 17.514 1.00 78.56 78 ALA A N 1
ATOM 602 C CA . ALA A 1 78 ? -4.838 13.379 17.404 1.00 78.56 78 ALA A CA 1
ATOM 603 C C . ALA A 1 78 ? -4.323 12.152 18.180 1.00 78.56 78 ALA A C 1
ATOM 605 O O . ALA A 1 78 ? -3.513 11.391 17.663 1.00 78.56 78 ALA A O 1
ATOM 606 N N . THR A 1 79 ? -4.842 11.909 19.388 1.00 88.31 79 THR A N 1
ATOM 607 C CA . THR A 1 79 ? -4.466 10.739 20.204 1.00 88.31 79 THR A CA 1
ATOM 608 C C . THR A 1 79 ? -4.875 9.419 19.547 1.00 88.31 79 THR A C 1
ATOM 610 O O . THR A 1 79 ? -4.096 8.468 19.556 1.00 88.31 79 THR A O 1
ATOM 613 N N . LEU A 1 80 ? -6.083 9.341 18.975 1.00 87.62 80 LEU A N 1
ATOM 614 C CA . LEU A 1 80 ? -6.545 8.139 18.275 1.00 87.62 80 LEU A CA 1
ATOM 615 C C . LEU A 1 80 ? -5.703 7.877 17.025 1.00 87.62 80 LEU A C 1
ATOM 617 O O . LEU A 1 80 ? -5.253 6.753 16.819 1.00 87.62 80 LEU A O 1
ATOM 621 N N . SER A 1 81 ? -5.481 8.921 16.223 1.00 82.12 81 SER A N 1
ATOM 622 C CA . SER A 1 81 ? -4.661 8.863 15.013 1.00 82.12 81 SER A CA 1
ATOM 623 C C . SER A 1 81 ? -3.231 8.423 15.321 1.00 82.12 81 SER A C 1
ATOM 625 O O . SER A 1 81 ? -2.743 7.506 14.666 1.00 82.12 81 SER A O 1
ATOM 627 N N . GLN A 1 82 ? -2.595 8.995 16.351 1.00 81.25 82 GLN A N 1
ATOM 628 C CA . GLN A 1 82 ? -1.247 8.601 16.765 1.00 81.25 82 GLN A CA 1
ATOM 629 C C . GLN A 1 82 ? -1.207 7.150 17.249 1.00 81.25 82 GLN A C 1
ATOM 631 O O . GLN A 1 82 ? -0.391 6.377 16.771 1.00 81.25 82 GLN A O 1
ATOM 636 N N . GLY A 1 83 ? -2.128 6.737 18.129 1.00 87.44 83 GLY A N 1
ATOM 637 C CA . GLY A 1 83 ? -2.149 5.357 18.626 1.00 87.44 83 GLY A CA 1
ATOM 638 C C . GLY A 1 83 ? -2.366 4.323 17.516 1.00 87.44 83 GLY A C 1
ATOM 639 O O . GLY A 1 83 ? -1.803 3.231 17.561 1.00 87.44 83 GLY A O 1
ATOM 640 N N . ILE A 1 84 ? -3.146 4.669 16.488 1.00 85.81 84 ILE A N 1
ATOM 641 C CA . ILE A 1 84 ? -3.274 3.851 15.280 1.00 85.81 84 ILE A CA 1
ATOM 642 C C . ILE A 1 84 ? -1.961 3.840 14.498 1.00 85.81 84 ILE A C 1
ATOM 644 O O . ILE A 1 84 ? -1.517 2.757 14.129 1.00 85.81 84 ILE A O 1
ATOM 648 N N . ALA A 1 85 ? -1.336 4.996 14.259 1.00 78.62 85 ALA A N 1
ATOM 649 C CA . ALA A 1 85 ? -0.053 5.082 13.564 1.00 78.62 85 ALA A CA 1
ATOM 650 C C . ALA A 1 85 ? 1.021 4.222 14.244 1.00 78.62 85 ALA A C 1
ATOM 652 O O . ALA A 1 85 ? 1.601 3.364 13.578 1.00 78.62 85 ALA A O 1
ATOM 653 N N . ASP A 1 86 ? 1.165 4.344 15.562 1.00 81.88 86 ASP A N 1
ATOM 654 C CA . ASP A 1 86 ? 2.080 3.535 16.368 1.00 81.88 86 ASP A CA 1
ATOM 655 C C . ASP A 1 86 ? 1.742 2.040 16.254 1.00 81.88 86 ASP A C 1
ATOM 657 O O . ASP A 1 86 ? 2.625 1.197 16.106 1.00 81.88 86 ASP A O 1
ATOM 661 N N . ALA A 1 87 ? 0.457 1.675 16.288 1.00 85.50 87 ALA A N 1
ATOM 662 C CA . ALA A 1 87 ? 0.022 0.286 16.159 1.00 85.50 87 ALA A CA 1
ATOM 663 C C . ALA A 1 87 ? 0.310 -0.319 14.772 1.00 85.50 87 ALA A C 1
ATOM 665 O O . ALA A 1 87 ? 0.538 -1.529 14.675 1.00 85.50 87 ALA A O 1
ATOM 666 N N . TYR A 1 88 ? 0.297 0.491 13.709 1.00 78.88 88 TYR A N 1
ATOM 667 C CA . TYR A 1 88 ? 0.753 0.081 12.378 1.00 78.88 88 TYR A CA 1
ATOM 668 C C . TYR A 1 88 ? 2.263 -0.163 12.368 1.00 78.88 88 TYR A C 1
ATOM 670 O O . TYR A 1 88 ? 2.696 -1.235 11.953 1.00 78.88 88 TYR A O 1
ATOM 678 N N . GLU A 1 89 ? 3.045 0.791 12.874 1.00 79.81 89 GLU A N 1
ATOM 679 C CA . GLU A 1 89 ? 4.513 0.715 12.905 1.00 79.81 89 GLU A CA 1
ATOM 680 C C . GLU A 1 89 ? 5.020 -0.469 13.744 1.00 79.81 89 GLU A C 1
ATOM 682 O O . GLU A 1 89 ? 6.000 -1.124 13.388 1.00 79.81 89 GLU A O 1
ATOM 687 N N . ASN A 1 90 ? 4.304 -0.806 14.821 1.00 83.56 90 ASN A N 1
ATOM 688 C CA . ASN A 1 90 ? 4.648 -1.898 15.733 1.00 83.56 90 ASN A CA 1
ATOM 689 C C . ASN A 1 90 ? 3.977 -3.249 15.393 1.00 83.56 90 ASN A C 1
ATOM 691 O O . ASN A 1 90 ? 3.991 -4.175 16.211 1.00 83.56 90 ASN A O 1
ATOM 695 N N . ASP A 1 91 ? 3.399 -3.402 14.195 1.00 82.94 91 ASP A N 1
ATOM 696 C CA . ASP A 1 91 ? 2.768 -4.642 13.706 1.00 82.94 91 ASP A CA 1
ATOM 697 C C . ASP A 1 91 ? 1.565 -5.146 14.544 1.00 82.94 91 ASP A C 1
ATOM 699 O O . ASP A 1 91 ? 1.193 -6.323 14.465 1.00 82.94 91 ASP A O 1
ATOM 703 N N . PHE A 1 92 ? 0.894 -4.310 15.342 1.00 89.00 92 PHE A N 1
ATOM 704 C CA . PHE A 1 92 ? -0.190 -4.780 16.224 1.00 89.00 92 PHE A CA 1
ATOM 705 C C . PHE A 1 92 ? -1.385 -5.331 15.437 1.00 89.00 92 PHE A C 1
ATOM 707 O O . PHE A 1 92 ? -1.957 -6.362 15.807 1.00 89.00 92 PHE A O 1
ATOM 714 N N . PHE A 1 93 ? -1.747 -4.683 14.324 1.00 83.88 93 PHE A N 1
ATOM 715 C CA . PHE A 1 93 ? -2.788 -5.182 13.420 1.00 83.88 93 PHE A CA 1
ATOM 716 C C . PHE A 1 93 ? -2.381 -6.509 12.792 1.00 83.88 93 PHE A C 1
ATOM 718 O O . PHE A 1 93 ? -3.168 -7.451 12.788 1.00 83.88 93 PHE A O 1
ATOM 725 N N . PHE A 1 94 ? -1.136 -6.631 12.331 1.00 84.62 94 PHE A N 1
ATOM 726 C CA . PHE A 1 94 ? -0.629 -7.883 11.782 1.00 84.62 94 PHE A CA 1
ATOM 727 C C . PHE A 1 94 ? -0.697 -9.014 12.821 1.00 84.62 94 PHE A C 1
ATOM 729 O O . PHE A 1 94 ? -1.253 -10.079 12.558 1.00 84.62 94 PHE A O 1
ATOM 736 N N . ARG A 1 95 ? -0.220 -8.788 14.049 1.00 85.69 95 ARG A N 1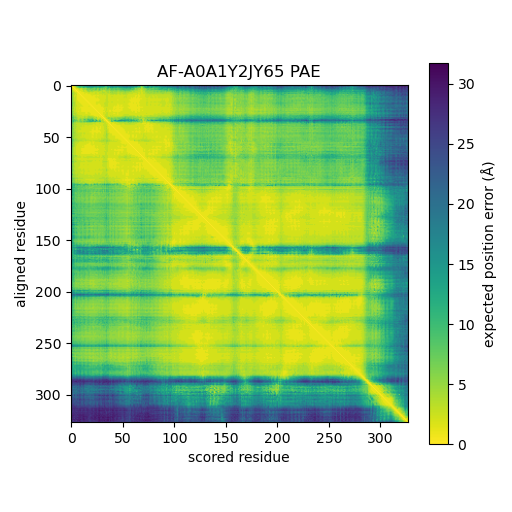
ATOM 737 C CA . ARG A 1 95 ? -0.297 -9.774 15.145 1.00 85.69 95 ARG A CA 1
ATOM 738 C C . ARG A 1 95 ? -1.739 -10.176 15.480 1.00 85.69 95 ARG A C 1
ATOM 740 O O . ARG A 1 95 ? -1.974 -11.313 15.892 1.00 85.69 95 ARG A O 1
ATOM 747 N N . GLY A 1 96 ? -2.693 -9.257 15.327 1.00 82.44 96 GLY A N 1
ATOM 748 C CA . GLY A 1 96 ? -4.084 -9.459 15.728 1.00 82.44 96 GLY A CA 1
ATOM 749 C C . GLY A 1 96 ? -5.053 -9.925 14.655 1.00 82.44 96 GLY A C 1
ATOM 750 O O . GLY A 1 96 ? -6.055 -10.553 14.997 1.00 82.44 96 GLY A O 1
ATOM 751 N N . SER A 1 97 ? -4.757 -9.647 13.391 1.00 80.56 97 SER A N 1
ATOM 752 C CA . SER A 1 97 ? -5.706 -9.794 12.287 1.00 80.56 97 SER A CA 1
ATOM 753 C C . SER A 1 97 ? -5.109 -10.372 11.007 1.00 80.56 97 SER A C 1
ATOM 755 O O . SER A 1 97 ? -5.840 -10.499 10.030 1.00 80.56 97 SER A O 1
ATOM 757 N N . LYS A 1 98 ? -3.821 -10.754 10.995 1.00 86.44 98 LYS A N 1
ATOM 758 C CA . LYS A 1 98 ? -3.228 -11.381 9.810 1.00 86.44 98 LYS A CA 1
ATOM 759 C C . LYS A 1 98 ? -3.962 -12.664 9.441 1.00 86.44 98 LYS A C 1
ATOM 761 O O . LYS A 1 98 ? -4.181 -13.545 10.278 1.00 86.44 98 LYS A O 1
ATOM 766 N N . ARG A 1 99 ? -4.206 -12.806 8.150 1.00 90.00 99 ARG A N 1
ATOM 767 C CA . ARG A 1 99 ? -4.600 -14.053 7.511 1.00 90.00 99 ARG A CA 1
ATOM 768 C C . ARG A 1 99 ? -3.591 -14.342 6.411 1.00 90.00 99 ARG A C 1
ATOM 770 O O . ARG A 1 99 ? -3.406 -13.518 5.524 1.00 90.00 99 ARG A O 1
ATOM 777 N N . ALA A 1 100 ? -2.876 -15.459 6.505 1.00 88.94 100 ALA A N 1
ATOM 778 C CA . ALA A 1 100 ? -1.959 -15.850 5.437 1.00 88.94 100 ALA A CA 1
ATOM 779 C C . ALA A 1 100 ? -2.773 -16.226 4.192 1.00 88.94 100 ALA A C 1
ATOM 781 O O . ALA A 1 100 ? -3.756 -16.955 4.313 1.00 88.94 100 ALA A O 1
ATOM 782 N N . LEU A 1 101 ? -2.366 -15.726 3.027 1.00 90.88 101 LEU A N 1
ATOM 783 C CA . LEU A 1 101 ? -2.921 -16.126 1.737 1.00 90.88 101 LEU A CA 1
ATOM 784 C C . LEU A 1 101 ? -1.995 -17.193 1.158 1.00 90.88 101 LEU A C 1
ATOM 786 O O . LEU A 1 101 ? -0.884 -16.875 0.735 1.00 90.88 101 LEU A O 1
ATOM 790 N N . THR A 1 102 ? -2.415 -18.456 1.198 1.00 88.31 102 THR A N 1
ATOM 791 C CA . THR A 1 102 ? -1.548 -19.595 0.840 1.00 88.31 102 THR A CA 1
ATOM 792 C C . THR A 1 102 ? -2.059 -20.376 -0.361 1.00 88.31 102 THR A C 1
ATOM 794 O O . THR A 1 102 ? -1.306 -21.118 -0.984 1.00 88.31 102 THR A O 1
ATOM 797 N N . THR A 1 103 ? -3.328 -20.209 -0.733 1.00 89.44 103 THR A N 1
ATOM 798 C CA . THR A 1 103 ? -3.912 -20.905 -1.883 1.00 89.44 103 THR A CA 1
ATOM 799 C C . THR A 1 103 ? -3.926 -20.035 -3.140 1.00 89.44 103 THR A C 1
ATOM 801 O O . THR A 1 103 ? -4.021 -18.809 -3.081 1.00 89.44 103 THR A O 1
ATOM 804 N N . VAL A 1 104 ? -3.915 -20.673 -4.317 1.00 87.94 104 VAL A N 1
ATOM 805 C CA . VAL A 1 104 ? -4.008 -19.982 -5.620 1.00 87.94 104 VAL A CA 1
ATOM 806 C C . VAL A 1 104 ? -5.236 -19.071 -5.698 1.00 87.94 104 VAL A C 1
ATOM 808 O O . VAL A 1 104 ? -5.137 -17.962 -6.218 1.00 87.94 104 VAL A O 1
ATOM 811 N N . LYS A 1 105 ? -6.374 -19.526 -5.155 1.00 91.44 105 LYS A N 1
ATOM 812 C CA . LYS A 1 105 ? -7.630 -18.767 -5.119 1.00 91.44 105 LYS A CA 1
ATOM 813 C C . LYS A 1 105 ? -7.515 -17.521 -4.242 1.00 91.44 105 LYS A C 1
ATOM 815 O O . LYS A 1 105 ? -7.948 -16.451 -4.640 1.00 91.44 105 LYS A O 1
ATOM 820 N N . GLU A 1 106 ? -6.920 -17.641 -3.059 1.00 91.25 106 GLU A N 1
ATOM 821 C CA . GLU A 1 106 ? -6.703 -16.489 -2.174 1.00 91.25 106 GLU A CA 1
ATOM 822 C C . GLU A 1 106 ? -5.738 -15.468 -2.774 1.00 91.25 106 GLU A C 1
ATOM 824 O O . GLU A 1 106 ? -5.891 -14.270 -2.563 1.00 91.25 106 GLU A O 1
ATOM 829 N N . LEU A 1 107 ? -4.764 -15.941 -3.550 1.00 94.69 107 LEU A N 1
ATOM 830 C CA . LEU A 1 107 ? -3.799 -15.103 -4.251 1.00 94.69 107 LEU A CA 1
ATOM 831 C C . LEU A 1 107 ? -4.332 -14.545 -5.580 1.00 94.69 107 LEU A C 1
ATOM 833 O O . LEU A 1 107 ? -3.600 -13.827 -6.256 1.00 94.69 107 LEU A O 1
ATOM 837 N N . GLU A 1 108 ? -5.566 -14.853 -5.995 1.00 94.75 108 GLU A N 1
ATOM 838 C CA . GLU A 1 108 ? -6.141 -14.397 -7.269 1.00 94.75 108 GLU A CA 1
ATOM 839 C C . GLU A 1 108 ? -6.084 -12.867 -7.451 1.00 94.75 108 GLU A C 1
ATOM 841 O O . GLU A 1 108 ? -5.609 -12.436 -8.507 1.00 94.75 108 GLU A O 1
ATOM 846 N N . PRO A 1 109 ? -6.442 -12.027 -6.453 1.00 93.94 109 PRO A N 1
ATOM 847 C CA . PRO A 1 109 ? -6.345 -10.574 -6.598 1.00 93.94 109 PRO A CA 1
ATOM 848 C C . PRO A 1 109 ? -4.915 -10.105 -6.887 1.00 93.94 109 PRO A C 1
ATOM 850 O O . PRO A 1 109 ? -4.693 -9.339 -7.826 1.00 93.94 109 PRO A O 1
ATOM 853 N N . LEU A 1 110 ? -3.934 -10.631 -6.143 1.00 95.19 110 LEU A N 1
ATOM 854 C CA . LEU A 1 110 ? -2.517 -10.321 -6.344 1.00 95.19 110 LEU A CA 1
ATOM 855 C C . LEU A 1 110 ? -2.020 -10.836 -7.701 1.00 95.19 110 LEU A C 1
ATOM 857 O O . LEU A 1 110 ? -1.336 -10.120 -8.424 1.00 95.19 110 LEU A O 1
ATOM 861 N N . ASN A 1 111 ? -2.394 -12.057 -8.087 1.00 94.88 111 ASN A N 1
ATOM 862 C CA . ASN A 1 111 ? -2.041 -12.638 -9.382 1.00 94.88 111 ASN A CA 1
ATOM 863 C C . ASN A 1 111 ? -2.598 -11.817 -10.553 1.00 94.88 111 ASN A C 1
ATOM 865 O O . ASN A 1 111 ? -1.915 -11.671 -11.564 1.00 94.88 111 ASN A O 1
ATOM 869 N N . GLY A 1 112 ? -3.814 -11.281 -10.423 1.00 94.44 112 GLY A N 1
ATOM 870 C CA . GLY A 1 112 ? -4.407 -10.379 -11.408 1.00 94.44 112 GLY A CA 1
ATOM 871 C C . GLY A 1 112 ? -3.710 -9.017 -11.454 1.00 94.44 112 GLY A C 1
ATOM 872 O O . GLY A 1 112 ? -3.465 -8.486 -12.539 1.00 94.44 112 GLY A O 1
ATOM 873 N N . ALA A 1 113 ? -3.341 -8.464 -10.294 1.00 96.12 113 ALA A N 1
ATOM 874 C CA . ALA A 1 113 ? -2.595 -7.209 -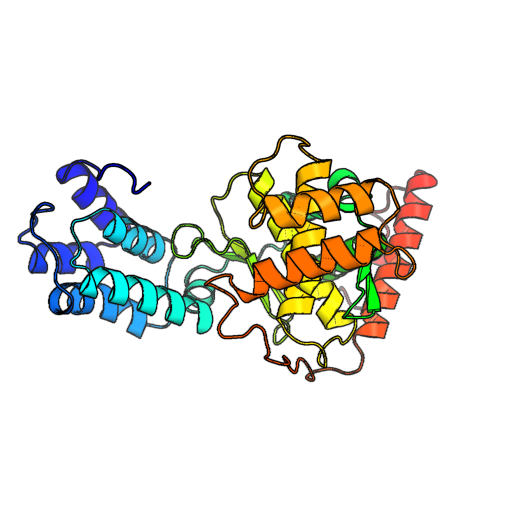10.203 1.00 96.12 113 ALA A CA 1
ATOM 875 C C . ALA A 1 113 ? -1.186 -7.321 -10.806 1.00 96.12 113 ALA A C 1
ATOM 877 O O . ALA A 1 113 ? -0.762 -6.421 -11.518 1.00 96.12 113 ALA A O 1
ATOM 878 N N . LEU A 1 114 ? -0.493 -8.444 -10.594 1.00 96.62 114 LEU A N 1
ATOM 879 C CA . LEU A 1 114 ? 0.836 -8.721 -11.157 1.00 96.62 114 LEU A CA 1
ATOM 880 C C . LEU A 1 114 ? 0.785 -9.414 -12.531 1.00 96.62 114 LEU A C 1
ATOM 882 O O . LEU A 1 114 ? 1.810 -9.850 -13.052 1.00 96.62 114 LEU A O 1
ATOM 886 N N . GLY A 1 115 ? -0.405 -9.571 -13.112 1.00 94.62 115 GLY A N 1
ATOM 887 C CA . GLY A 1 115 ? -0.590 -10.178 -14.426 1.00 94.62 115 GLY A CA 1
ATOM 888 C C . GLY A 1 115 ? -0.245 -9.216 -15.563 1.00 94.62 115 GLY A C 1
ATOM 889 O O . GLY A 1 115 ? -0.351 -7.999 -15.415 1.00 94.62 115 GLY A O 1
ATOM 890 N N . MET A 1 116 ? 0.092 -9.757 -16.740 1.00 93.38 116 MET A N 1
ATOM 891 C CA . MET A 1 116 ? 0.501 -8.967 -17.915 1.00 93.38 116 MET A CA 1
ATOM 892 C C . MET A 1 116 ? -0.531 -7.927 -18.372 1.00 93.38 116 MET A C 1
ATOM 894 O O . MET A 1 116 ? -0.153 -6.916 -18.954 1.00 93.38 116 MET A O 1
ATOM 898 N N . GLY A 1 117 ? -1.819 -8.126 -18.074 1.00 93.00 117 GLY A N 1
ATOM 899 C CA . GLY A 1 117 ? -2.851 -7.118 -18.337 1.00 93.00 117 GLY A CA 1
ATOM 900 C C . GLY A 1 117 ? -2.689 -5.831 -17.518 1.00 93.00 117 GLY A C 1
ATOM 901 O O . GLY A 1 117 ? -3.147 -4.786 -17.960 1.00 93.00 117 GLY A O 1
ATOM 902 N N . SER A 1 118 ? -2.023 -5.899 -16.364 1.00 95.00 118 SER A N 1
ATOM 903 C CA . SER A 1 118 ? -1.799 -4.770 -15.454 1.00 95.00 118 SER A CA 1
ATOM 904 C C . SER A 1 118 ? -0.353 -4.268 -15.537 1.00 95.00 118 SER A C 1
ATOM 906 O O . SER A 1 118 ? -0.125 -3.075 -15.710 1.00 95.00 118 SER A O 1
ATOM 908 N N . VAL A 1 119 ? 0.635 -5.173 -15.467 1.00 97.38 119 VAL A N 1
ATOM 909 C CA . VAL A 1 119 ? 2.068 -4.806 -15.416 1.00 97.38 119 VAL A CA 1
ATOM 910 C C . VAL A 1 119 ? 2.775 -4.857 -16.767 1.00 97.38 119 VAL A C 1
ATOM 912 O O . VAL A 1 119 ? 3.919 -4.432 -16.868 1.00 97.38 119 VAL A O 1
ATOM 915 N N . GLY A 1 120 ? 2.125 -5.349 -17.828 1.00 96.06 120 GLY A N 1
ATOM 916 C CA . GLY A 1 120 ? 2.772 -5.595 -19.124 1.00 96.06 120 GLY A CA 1
ATOM 917 C C . GLY A 1 120 ? 3.314 -4.348 -19.827 1.00 96.06 120 GLY A C 1
ATOM 918 O O . GLY A 1 120 ? 4.118 -4.474 -20.745 1.00 96.06 120 GLY A O 1
ATOM 919 N N . LYS A 1 121 ? 2.893 -3.154 -19.395 1.00 96.75 121 LYS A N 1
ATOM 920 C CA . LYS A 1 121 ? 3.390 -1.864 -19.895 1.00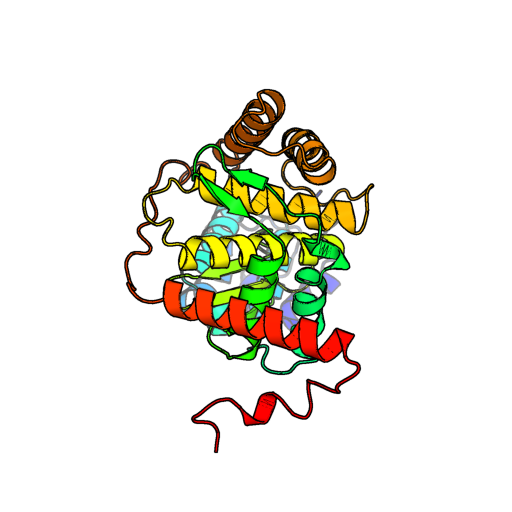 96.75 121 LYS A CA 1
ATOM 921 C C . LYS A 1 121 ? 4.344 -1.153 -18.937 1.00 96.75 121 LYS A C 1
ATOM 923 O O . LYS A 1 121 ? 4.812 -0.069 -19.266 1.00 96.75 121 LYS A O 1
ATOM 928 N N . ILE A 1 122 ? 4.629 -1.725 -17.767 1.00 98.19 122 ILE A N 1
ATOM 929 C CA . ILE A 1 122 ? 5.616 -1.156 -16.849 1.00 98.19 122 ILE A CA 1
ATOM 930 C C . ILE A 1 122 ? 6.996 -1.434 -17.438 1.00 98.19 122 ILE A C 1
ATOM 932 O O . ILE A 1 122 ? 7.494 -2.552 -17.349 1.00 98.19 122 ILE A O 1
ATOM 936 N N . ASN A 1 123 ? 7.575 -0.421 -18.078 1.00 98.00 123 ASN A N 1
ATOM 937 C CA . ASN A 1 123 ? 8.933 -0.450 -18.602 1.00 98.00 123 ASN A CA 1
ATOM 938 C C . ASN A 1 123 ? 9.577 0.933 -18.437 1.00 98.00 123 ASN A C 1
ATOM 940 O O . ASN A 1 123 ? 9.299 1.842 -19.223 1.00 98.00 123 ASN A O 1
ATOM 944 N N . PHE A 1 124 ? 10.383 1.110 -17.390 1.00 98.56 124 PHE A N 1
ATOM 945 C CA . PHE A 1 124 ? 11.089 2.367 -17.148 1.00 98.56 124 PHE A CA 1
ATOM 946 C C . PHE A 1 124 ? 12.393 2.181 -16.385 1.00 98.56 124 PHE A C 1
ATOM 948 O O . PHE A 1 124 ? 12.570 1.215 -15.644 1.00 98.56 124 PHE A O 1
ATOM 955 N N . VAL A 1 125 ? 13.293 3.155 -16.522 1.00 97.94 125 VAL A N 1
ATOM 956 C CA . VAL A 1 125 ? 14.523 3.222 -15.726 1.00 97.94 125 VAL A CA 1
ATOM 957 C C . VAL A 1 125 ? 14.449 4.408 -14.777 1.00 97.94 125 VAL A C 1
ATOM 959 O O . VAL A 1 125 ? 14.363 5.555 -15.222 1.00 97.94 125 VAL A O 1
ATOM 962 N N . SER A 1 126 ? 14.523 4.131 -13.477 1.00 97.69 126 SER A N 1
ATOM 963 C CA . SER A 1 126 ? 14.559 5.163 -12.441 1.00 97.69 126 SER A CA 1
ATOM 964 C C . SER A 1 126 ? 15.798 6.050 -12.606 1.00 97.69 126 SER A C 1
ATOM 966 O O . SER A 1 126 ? 16.920 5.524 -12.606 1.00 97.69 126 SER A O 1
ATOM 968 N N . PRO A 1 127 ? 15.646 7.381 -12.733 1.00 97.06 127 PRO A N 1
ATOM 969 C CA . PRO A 1 127 ? 16.779 8.299 -12.812 1.00 97.06 127 PRO A CA 1
ATOM 970 C C . PRO A 1 127 ? 17.670 8.271 -11.561 1.00 97.06 127 PRO A C 1
ATOM 972 O O . PRO A 1 127 ? 18.892 8.327 -11.678 1.00 97.06 127 PRO A O 1
ATOM 975 N N . GLU A 1 128 ? 17.076 8.128 -10.373 1.00 96.12 128 GLU A N 1
ATOM 976 C CA . GLU A 1 128 ? 17.779 8.298 -9.090 1.00 96.12 128 GLU A CA 1
ATOM 977 C C . GLU A 1 128 ? 18.293 6.969 -8.510 1.00 96.12 128 GLU A C 1
ATOM 979 O O . GLU A 1 128 ? 19.387 6.889 -7.927 1.00 96.12 128 GLU A O 1
ATOM 984 N N . THR A 1 129 ? 17.535 5.880 -8.682 1.00 94.31 129 THR A N 1
ATOM 985 C CA . THR A 1 129 ? 17.983 4.553 -8.233 1.00 94.31 129 THR A CA 1
ATOM 986 C C . THR A 1 129 ? 18.819 3.849 -9.296 1.00 94.31 129 THR A C 1
ATOM 988 O O . THR A 1 129 ? 19.719 3.080 -8.954 1.00 94.31 129 THR A O 1
ATOM 991 N N . GLY A 1 130 ? 18.584 4.159 -10.574 1.00 94.56 130 GLY A N 1
ATOM 992 C CA . GLY A 1 130 ? 19.181 3.477 -11.714 1.00 94.56 130 GLY A CA 1
ATOM 993 C C . GLY A 1 130 ? 18.560 2.109 -12.002 1.00 94.56 130 GLY A C 1
ATOM 994 O O . GLY A 1 130 ? 18.979 1.468 -12.968 1.00 94.56 130 GLY A O 1
ATOM 995 N N . LEU A 1 131 ? 17.591 1.658 -11.204 1.00 95.56 131 LEU A N 1
ATOM 996 C CA . LEU A 1 131 ? 16.934 0.376 -11.402 1.00 95.56 131 LEU A CA 1
ATOM 997 C C . LEU A 1 131 ? 15.996 0.435 -12.613 1.00 95.56 131 LEU A C 1
ATOM 999 O O . LEU A 1 131 ? 15.279 1.414 -12.817 1.00 95.56 131 LEU A O 1
ATOM 1003 N N . GLU A 1 132 ? 16.034 -0.616 -13.425 1.00 97.00 132 GLU A N 1
ATOM 1004 C CA . GLU A 1 132 ? 15.093 -0.847 -14.516 1.00 97.00 132 GLU A CA 1
ATOM 1005 C C . GLU A 1 132 ? 13.941 -1.710 -14.005 1.00 97.00 132 GLU A C 1
ATOM 1007 O O . GLU A 1 132 ? 14.169 -2.776 -13.426 1.00 97.00 132 GLU A O 1
ATOM 1012 N N . TYR A 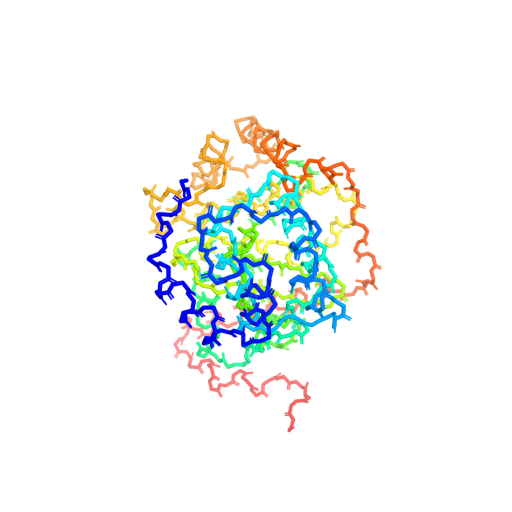1 133 ? 12.717 -1.240 -14.222 1.00 97.94 133 TYR A N 1
ATOM 1013 C CA . TYR A 1 133 ? 11.485 -1.954 -13.923 1.00 97.94 133 TYR A CA 1
ATOM 1014 C C . TYR A 1 133 ? 10.886 -2.455 -15.227 1.00 97.94 133 TYR A C 1
ATOM 1016 O O . TYR A 1 133 ? 10.645 -1.666 -16.136 1.00 97.94 133 TYR A O 1
ATOM 1024 N N . ALA A 1 134 ? 10.638 -3.759 -15.295 1.00 97.06 134 ALA A N 1
ATOM 1025 C CA . ALA A 1 134 ? 10.111 -4.451 -16.462 1.00 97.06 134 ALA A CA 1
ATOM 1026 C C . ALA A 1 134 ? 9.102 -5.533 -16.024 1.00 97.06 134 ALA A C 1
ATOM 1028 O O . ALA A 1 134 ? 9.138 -5.970 -14.865 1.00 97.06 134 ALA A O 1
ATOM 1029 N N . PRO A 1 135 ? 8.201 -6.005 -16.911 1.00 96.94 135 PRO A N 1
ATOM 1030 C CA . PRO A 1 135 ? 7.122 -6.925 -16.528 1.00 96.94 135 PRO A CA 1
ATOM 1031 C C . PRO A 1 135 ? 7.609 -8.279 -15.981 1.00 96.94 135 PRO A C 1
ATOM 1033 O O . PRO A 1 135 ? 6.925 -8.925 -15.179 1.00 96.94 135 PRO A O 1
ATOM 1036 N N . ASP A 1 136 ? 8.803 -8.717 -16.383 1.00 93.88 136 ASP A N 1
ATOM 1037 C CA . ASP A 1 136 ? 9.405 -9.967 -15.922 1.00 93.88 136 ASP A CA 1
ATOM 1038 C C . ASP A 1 136 ? 9.797 -9.914 -14.437 1.00 93.88 136 ASP A C 1
ATOM 1040 O O . ASP A 1 136 ? 9.677 -10.924 -13.743 1.00 93.88 136 ASP A O 1
ATOM 1044 N N . LEU A 1 137 ? 10.166 -8.744 -13.909 1.00 95.56 137 LEU A N 1
ATOM 1045 C CA . LEU A 1 137 ? 10.444 -8.558 -12.482 1.00 95.56 137 LEU A CA 1
ATOM 1046 C C . LEU A 1 137 ? 9.191 -8.767 -11.621 1.00 95.56 137 LEU A C 1
ATOM 1048 O O . LEU A 1 137 ? 9.249 -9.485 -10.623 1.00 95.56 137 LEU A O 1
ATOM 1052 N N . TYR A 1 138 ? 8.039 -8.231 -12.030 1.00 97.06 138 TYR A N 1
ATOM 1053 C CA . TYR A 1 138 ? 6.763 -8.458 -11.334 1.00 97.06 138 TYR A CA 1
ATOM 1054 C C . TYR A 1 138 ? 6.331 -9.924 -11.402 1.00 97.06 138 TYR A C 1
ATOM 1056 O O . TYR A 1 138 ? 5.852 -10.496 -10.420 1.00 97.06 138 TYR A O 1
ATOM 1064 N N . SER A 1 139 ? 6.572 -10.564 -12.545 1.00 93.38 139 SER A N 1
ATOM 1065 C CA . SER A 1 139 ? 6.342 -11.999 -12.716 1.00 93.38 139 SER A CA 1
ATOM 1066 C C . SER A 1 139 ? 7.262 -12.840 -11.824 1.00 93.38 139 SER A C 1
ATOM 1068 O O . SER A 1 139 ? 6.831 -13.851 -11.262 1.00 93.38 139 SER A O 1
ATOM 1070 N N . ALA A 1 140 ? 8.507 -12.403 -11.615 1.00 91.69 140 ALA A N 1
ATOM 1071 C CA . ALA A 1 140 ? 9.419 -13.029 -10.668 1.00 91.69 140 ALA A CA 1
ATOM 1072 C C . ALA A 1 140 ? 8.927 -12.886 -9.221 1.00 91.69 140 ALA A C 1
ATOM 1074 O O . ALA A 1 140 ? 8.909 -13.887 -8.508 1.00 91.69 140 ALA A O 1
ATOM 1075 N N . ILE A 1 141 ? 8.439 -11.708 -8.805 1.00 94.94 141 ILE A N 1
ATOM 1076 C CA . ILE A 1 141 ? 7.805 -11.530 -7.484 1.00 94.94 141 ILE A CA 1
ATOM 1077 C C . ILE A 1 141 ? 6.609 -12.467 -7.318 1.00 94.94 141 ILE A C 1
ATOM 1079 O O . ILE A 1 141 ? 6.519 -13.178 -6.317 1.00 94.94 141 ILE A O 1
ATOM 1083 N N . ARG A 1 142 ? 5.730 -12.550 -8.322 1.00 94.31 142 ARG A N 1
ATOM 1084 C CA . ARG A 1 142 ? 4.610 -13.499 -8.324 1.00 94.31 142 ARG A CA 1
ATOM 1085 C C . ARG A 1 142 ? 5.100 -14.940 -8.128 1.00 94.31 142 ARG A C 1
ATOM 1087 O O . ARG A 1 142 ? 4.539 -15.667 -7.316 1.00 94.31 142 ARG A O 1
ATOM 1094 N N . SER A 1 143 ? 6.167 -15.351 -8.811 1.00 89.06 143 SER A N 1
ATOM 1095 C CA . SER A 1 143 ? 6.771 -16.682 -8.639 1.00 89.06 143 SER A CA 1
ATOM 1096 C C . SER A 1 143 ? 7.343 -16.900 -7.231 1.00 89.06 143 SER A C 1
ATOM 1098 O O . SER A 1 143 ? 7.144 -17.963 -6.645 1.00 89.06 143 SER A O 1
ATOM 1100 N N . LEU A 1 144 ? 7.998 -15.894 -6.644 1.00 90.75 144 LEU A N 1
ATOM 1101 C CA . LEU A 1 144 ? 8.500 -15.953 -5.266 1.00 90.75 144 LEU A CA 1
ATOM 1102 C C . LEU A 1 144 ? 7.370 -16.080 -4.238 1.00 90.75 144 LEU A C 1
ATOM 1104 O O . LEU A 1 144 ? 7.548 -16.771 -3.235 1.00 90.75 144 LEU A O 1
ATOM 1108 N N . VAL A 1 145 ? 6.212 -15.471 -4.501 1.00 92.94 145 VAL A N 1
ATOM 1109 C CA . VAL A 1 145 ? 4.996 -15.652 -3.696 1.00 92.94 145 VAL A CA 1
ATOM 1110 C C . VAL A 1 145 ? 4.488 -17.093 -3.772 1.00 92.94 145 VAL A C 1
ATOM 1112 O O . VAL A 1 145 ? 4.265 -17.709 -2.735 1.00 92.94 145 VAL A O 1
ATOM 1115 N N . HIS A 1 146 ? 4.371 -17.671 -4.974 1.00 88.69 146 HIS A N 1
ATOM 1116 C CA . HIS A 1 146 ? 3.941 -19.073 -5.147 1.00 88.69 146 HIS A CA 1
ATOM 1117 C C . HIS A 1 146 ? 4.915 -20.087 -4.534 1.00 88.69 146 HIS A C 1
ATOM 1119 O O . HIS A 1 146 ? 4.513 -21.184 -4.164 1.00 88.69 146 HIS A O 1
ATOM 1125 N N . GLN A 1 147 ? 6.192 -19.723 -4.409 1.00 86.06 147 GLN A N 1
ATOM 1126 C CA . GLN A 1 147 ? 7.219 -20.519 -3.727 1.00 86.06 147 GLN A CA 1
ATOM 1127 C C . GLN A 1 147 ? 7.285 -20.252 -2.211 1.00 86.06 147 GLN A C 1
ATOM 1129 O O . GLN A 1 147 ? 8.225 -20.713 -1.565 1.00 86.06 147 GLN A O 1
ATOM 1134 N N . GLU A 1 148 ? 6.366 -19.452 -1.658 1.00 87.81 148 GLU A N 1
ATOM 1135 C CA . GLU A 1 148 ? 6.327 -19.017 -0.251 1.00 87.81 148 GLU A CA 1
ATOM 1136 C C . GLU A 1 148 ? 7.601 -18.295 0.239 1.00 87.81 148 GLU A C 1
ATOM 1138 O O . GLU A 1 148 ? 7.827 -18.125 1.440 1.00 87.81 148 GLU A O 1
ATOM 1143 N N . LYS A 1 149 ? 8.438 -17.812 -0.689 1.00 88.25 149 LYS A N 1
ATOM 1144 C CA . LYS A 1 149 ? 9.640 -17.013 -0.391 1.00 88.25 149 LYS A CA 1
ATOM 1145 C C . LYS A 1 149 ? 9.294 -15.567 -0.052 1.00 88.25 149 LYS A C 1
ATOM 1147 O O . LYS A 1 149 ? 10.039 -14.920 0.681 1.00 88.25 149 LYS A O 1
ATOM 1152 N N . ILE A 1 150 ? 8.163 -15.090 -0.568 1.00 91.38 150 ILE A N 1
ATOM 1153 C CA . ILE A 1 150 ? 7.464 -13.891 -0.106 1.00 91.38 150 ILE A CA 1
ATOM 1154 C C . ILE A 1 150 ? 6.108 -14.356 0.416 1.00 91.38 150 ILE A C 1
ATOM 1156 O O . ILE A 1 150 ? 5.330 -14.962 -0.316 1.00 91.38 150 ILE A O 1
ATOM 1160 N N . ARG A 1 151 ? 5.819 -14.090 1.688 1.00 92.56 151 ARG A N 1
ATOM 1161 C CA . ARG A 1 151 ? 4.548 -14.491 2.303 1.00 92.56 151 ARG A CA 1
ATOM 1162 C C . ARG A 1 151 ? 3.544 -13.362 2.179 1.00 92.56 151 ARG A C 1
ATOM 1164 O O . ARG A 1 151 ? 3.834 -12.240 2.592 1.00 92.56 151 ARG A O 1
ATOM 1171 N N . VAL A 1 152 ? 2.363 -13.665 1.660 1.00 93.19 152 VAL A N 1
ATOM 1172 C CA . VAL A 1 152 ? 1.299 -12.674 1.499 1.00 93.19 152 VAL A CA 1
ATOM 1173 C C . VAL A 1 152 ? 0.317 -12.801 2.649 1.00 93.19 152 VAL A C 1
ATOM 1175 O O . VAL A 1 152 ? -0.120 -13.901 2.996 1.00 93.19 152 VAL A O 1
ATOM 1178 N N . PHE A 1 153 ? -0.018 -11.672 3.255 1.00 91.25 153 PHE A N 1
ATOM 1179 C CA . PHE A 1 153 ? -0.990 -11.602 4.330 1.00 91.25 153 PHE A CA 1
ATOM 1180 C C . PHE A 1 153 ? -2.059 -10.586 3.997 1.00 91.25 153 PHE A C 1
ATOM 1182 O O . PHE A 1 153 ? -1.772 -9.510 3.487 1.00 91.25 153 PHE A O 1
ATOM 1189 N N . GLU A 1 154 ? -3.281 -10.916 4.363 1.00 89.31 154 GLU A N 1
ATOM 1190 C CA . GLU A 1 154 ? -4.394 -9.992 4.363 1.00 89.31 154 GLU A CA 1
ATOM 1191 C C . GLU A 1 154 ? -4.642 -9.492 5.792 1.00 89.31 154 GLU A C 1
ATOM 1193 O O . GLU A 1 154 ? -4.543 -10.258 6.759 1.00 89.31 154 GLU A O 1
ATOM 1198 N N . VAL A 1 155 ? -4.890 -8.189 5.933 1.00 83.38 155 VAL A N 1
ATOM 1199 C CA . VAL A 1 155 ? -5.074 -7.506 7.219 1.00 83.38 155 VAL A CA 1
ATOM 1200 C C . VAL A 1 155 ? -6.299 -6.593 7.151 1.00 83.38 155 VAL A C 1
ATOM 1202 O O . VAL A 1 155 ? -6.372 -5.654 6.359 1.00 83.38 155 VAL A O 1
ATOM 1205 N N . ASN A 1 156 ? -7.274 -6.812 8.031 1.00 80.06 156 ASN A N 1
ATOM 1206 C CA . ASN A 1 156 ? -8.492 -6.000 8.079 1.00 80.06 156 ASN A CA 1
ATOM 1207 C C . ASN A 1 156 ? -8.264 -4.699 8.875 1.00 80.06 156 ASN A C 1
ATOM 1209 O O . ASN A 1 156 ? -8.650 -4.591 10.039 1.00 80.06 156 ASN A O 1
ATOM 1213 N N . ALA A 1 157 ? -7.585 -3.723 8.256 1.00 70.94 157 ALA A N 1
ATOM 1214 C CA . ALA A 1 157 ? -7.304 -2.415 8.870 1.00 70.94 157 ALA A CA 1
ATOM 1215 C C . ALA A 1 157 ? -7.414 -1.205 7.919 1.00 70.94 157 ALA A C 1
ATOM 1217 O O . ALA A 1 157 ? -7.325 -0.071 8.379 1.00 70.94 157 ALA A O 1
ATOM 1218 N N . ALA A 1 158 ? -7.684 -1.411 6.625 1.00 58.91 158 ALA A N 1
ATOM 1219 C CA . ALA A 1 158 ? -7.735 -0.395 5.558 1.00 58.91 158 ALA A CA 1
ATOM 1220 C C . ALA A 1 158 ? -8.399 0.951 5.896 1.00 58.91 158 ALA A C 1
ATOM 1222 O O . ALA A 1 158 ? -8.039 1.997 5.362 1.00 58.91 158 ALA A O 1
ATOM 1223 N N . LYS A 1 159 ? -9.393 0.939 6.788 1.00 63.97 159 LYS A N 1
ATOM 1224 C CA . LYS A 1 159 ? -10.204 2.110 7.140 1.00 63.97 159 LYS A CA 1
ATOM 1225 C C . LYS A 1 159 ? -9.581 3.008 8.212 1.00 63.97 159 LYS A C 1
ATOM 1227 O O . LYS A 1 159 ? -10.204 4.002 8.572 1.00 63.97 159 LYS A O 1
ATOM 1232 N N . LEU A 1 160 ? -8.411 2.655 8.752 1.00 63.34 160 LEU A N 1
ATOM 1233 C CA . LEU A 1 160 ? -7.833 3.330 9.919 1.00 63.34 160 LEU A CA 1
ATOM 1234 C C . LEU A 1 160 ? -6.711 4.319 9.601 1.00 63.34 160 LEU A C 1
ATOM 1236 O O . LEU A 1 160 ? -6.580 5.299 10.328 1.00 63.34 160 LEU A O 1
ATOM 1240 N N . LYS A 1 161 ? -5.920 4.096 8.547 1.00 63.62 161 LYS A N 1
ATOM 1241 C CA . LYS A 1 161 ? -4.792 4.988 8.211 1.00 63.62 161 LYS A CA 1
ATOM 1242 C C . LYS A 1 161 ? -4.636 5.261 6.711 1.00 63.62 161 LYS A C 1
ATOM 1244 O O . LYS A 1 161 ? -3.650 5.845 6.299 1.00 63.62 161 LYS A O 1
ATOM 1249 N N . GLY A 1 162 ? -5.575 4.823 5.869 1.00 61.25 162 GLY A N 1
ATOM 1250 C CA . GLY A 1 162 ? -5.462 5.007 4.415 1.00 61.25 162 GLY A CA 1
ATOM 1251 C C . GLY A 1 162 ? -4.336 4.202 3.749 1.00 61.25 162 GLY A C 1
ATOM 1252 O O . GLY A 1 162 ? -4.285 4.180 2.527 1.00 61.25 162 GLY A O 1
ATOM 1253 N N . HIS A 1 163 ? -3.494 3.491 4.510 1.00 68.38 163 HIS A N 1
ATOM 1254 C CA . HIS A 1 163 ? -2.531 2.536 3.966 1.00 68.38 163 HIS A CA 1
ATOM 1255 C C . HIS A 1 163 ? -3.248 1.337 3.348 1.00 68.38 163 HIS A C 1
ATOM 1257 O O . HIS A 1 163 ? -4.084 0.689 3.989 1.00 68.38 163 HIS A O 1
ATOM 1263 N N . VAL A 1 164 ? -2.892 1.049 2.101 1.00 69.56 164 VAL A N 1
ATOM 1264 C CA . VAL A 1 164 ? -3.527 0.017 1.275 1.00 69.56 164 VAL A CA 1
ATOM 1265 C C . VAL A 1 164 ? -2.659 -1.239 1.155 1.00 69.56 164 VAL A C 1
ATOM 1267 O O . VAL A 1 164 ? -3.192 -2.341 1.009 1.00 69.56 164 VAL A O 1
ATOM 1270 N N . GLY A 1 165 ? -1.346 -1.106 1.346 1.00 83.00 165 GLY A N 1
ATOM 1271 C CA . GLY A 1 165 ? -0.404 -2.213 1.442 1.00 83.00 165 GLY A CA 1
ATOM 1272 C C . GLY A 1 165 ? 0.783 -1.892 2.351 1.00 83.00 165 GLY A C 1
ATOM 1273 O O . GLY A 1 165 ? 0.872 -0.793 2.901 1.00 83.00 165 GLY A O 1
ATOM 1274 N N . LEU A 1 166 ? 1.626 -2.900 2.579 1.00 87.75 166 LEU A N 1
ATOM 1275 C CA . LEU A 1 166 ? 2.962 -2.741 3.151 1.00 87.75 166 LEU A CA 1
ATOM 1276 C C . LEU A 1 166 ? 3.846 -3.941 2.786 1.00 87.75 166 LEU A C 1
ATOM 1278 O O . LEU A 1 166 ? 3.527 -5.082 3.137 1.00 87.75 166 LEU A O 1
ATOM 1282 N N . TYR A 1 167 ? 4.994 -3.694 2.169 1.00 88.94 167 TYR A N 1
ATOM 1283 C CA . TYR A 1 167 ? 6.073 -4.668 2.067 1.00 88.94 167 TYR A CA 1
ATOM 1284 C C . TYR A 1 167 ? 7.065 -4.531 3.233 1.00 88.94 167 TYR A C 1
ATOM 1286 O O . TYR A 1 167 ? 7.555 -3.452 3.554 1.00 88.94 167 TYR A O 1
ATOM 1294 N N . ARG A 1 168 ? 7.380 -5.658 3.876 1.00 85.81 168 ARG A N 1
ATOM 1295 C CA . ARG A 1 168 ? 8.331 -5.773 4.990 1.00 85.81 168 ARG A CA 1
ATOM 1296 C C . ARG A 1 168 ? 9.545 -6.582 4.536 1.00 85.81 168 ARG A C 1
ATOM 1298 O O . ARG A 1 168 ? 9.453 -7.813 4.470 1.00 85.81 168 ARG A O 1
ATOM 1305 N N . SER A 1 169 ? 10.660 -5.909 4.245 1.00 85.44 169 SER A N 1
ATOM 1306 C CA . SER A 1 169 ? 11.912 -6.544 3.793 1.00 85.44 169 SER A CA 1
ATOM 1307 C C . SER A 1 169 ? 12.500 -7.490 4.845 1.00 85.44 169 SER A C 1
ATOM 1309 O O . SER A 1 169 ? 12.780 -8.650 4.547 1.00 85.44 169 SER A O 1
ATOM 1311 N N . ASP A 1 170 ? 12.543 -7.051 6.110 1.00 80.88 170 ASP A N 1
ATOM 1312 C CA . ASP A 1 170 ? 13.046 -7.804 7.277 1.00 80.88 170 ASP A CA 1
ATOM 1313 C C . ASP A 1 170 ? 12.490 -9.236 7.406 1.00 80.88 170 ASP A C 1
ATOM 1315 O O . ASP A 1 170 ? 13.108 -10.148 7.955 1.00 80.88 170 ASP A O 1
ATOM 1319 N N . SER A 1 171 ? 11.283 -9.457 6.898 1.00 81.75 171 SER A N 1
ATOM 1320 C CA . SER A 1 171 ? 10.535 -10.686 7.102 1.00 81.75 171 SER A CA 1
ATOM 1321 C C . SER A 1 171 ? 9.874 -11.235 5.841 1.00 81.75 171 SER A C 1
ATOM 1323 O O . SER A 1 171 ? 9.165 -12.256 5.928 1.00 81.75 171 SER A O 1
ATOM 1325 N N . LYS A 1 172 ? 10.143 -10.594 4.695 1.00 87.12 172 LYS A N 1
ATOM 1326 C CA . LYS A 1 172 ? 9.657 -10.918 3.347 1.00 87.12 172 LYS A CA 1
ATOM 1327 C C . LYS A 1 172 ? 8.153 -11.104 3.308 1.00 87.12 172 LYS A C 1
ATOM 1329 O O . LYS A 1 172 ? 7.641 -12.166 2.931 1.00 87.12 172 LYS A O 1
ATOM 1334 N N . ARG A 1 173 ? 7.439 -10.097 3.804 1.00 90.06 173 ARG A N 1
ATOM 1335 C CA . ARG A 1 173 ? 5.978 -10.126 3.886 1.00 90.06 173 ARG A CA 1
ATOM 1336 C C . ARG A 1 173 ? 5.398 -9.045 3.006 1.00 90.06 173 ARG A C 1
ATOM 1338 O O . ARG A 1 173 ? 5.805 -7.896 3.110 1.00 90.06 173 ARG A O 1
ATOM 1345 N N . LEU A 1 174 ? 4.421 -9.424 2.198 1.00 91.38 174 LEU A N 1
ATOM 1346 C CA . LEU A 1 174 ? 3.566 -8.491 1.487 1.00 91.38 174 LEU A CA 1
ATOM 1347 C C . LEU A 1 174 ? 2.226 -8.462 2.220 1.00 91.38 174 LEU A C 1
ATOM 1349 O O . LEU A 1 174 ? 1.538 -9.479 2.309 1.00 91.38 174 LEU A O 1
ATOM 1353 N N . ILE A 1 175 ? 1.894 -7.323 2.810 1.00 89.12 175 ILE A N 1
ATOM 1354 C CA . ILE A 1 175 ? 0.656 -7.108 3.551 1.00 89.12 175 ILE A CA 1
ATOM 1355 C C . ILE A 1 175 ? -0.316 -6.362 2.643 1.00 89.12 175 ILE A C 1
ATOM 1357 O O . ILE A 1 175 ? 0.018 -5.321 2.086 1.00 89.12 175 ILE A O 1
ATOM 1361 N N . LEU A 1 176 ? -1.520 -6.903 2.510 1.00 89.31 176 LEU A N 1
ATOM 1362 C CA . LEU A 1 176 ? -2.630 -6.341 1.755 1.00 89.31 176 LEU A CA 1
ATOM 1363 C C . LEU A 1 176 ? -3.739 -5.972 2.734 1.00 89.31 176 LEU A C 1
ATOM 1365 O O . LEU A 1 176 ? -4.190 -6.817 3.511 1.00 89.31 176 LEU A O 1
ATOM 1369 N N . TYR A 1 177 ? -4.189 -4.723 2.717 1.00 83.38 177 TYR A N 1
ATOM 1370 C CA . TYR A 1 177 ? -5.262 -4.291 3.605 1.00 83.38 177 TYR A CA 1
ATOM 1371 C C . TYR A 1 177 ? -6.640 -4.454 2.936 1.00 83.38 177 TYR A C 1
ATOM 1373 O O . TYR A 1 177 ? -6.833 -4.079 1.782 1.00 83.38 177 TYR A O 1
ATOM 1381 N N . GLU A 1 178 ? -7.618 -5.020 3.653 1.00 82.31 178 GLU A N 1
ATOM 1382 C CA . GLU A 1 178 ? -8.952 -5.337 3.102 1.00 82.31 178 GLU A CA 1
ATOM 1383 C C . GLU A 1 178 ? -9.885 -4.131 2.978 1.00 82.31 178 GLU A C 1
ATOM 1385 O O . GLU A 1 178 ? -10.039 -3.374 3.929 1.00 82.31 178 GLU A O 1
ATOM 1390 N N . GLY A 1 179 ? -10.685 -4.067 1.910 1.00 76.38 179 GLY A N 1
ATOM 1391 C CA . GLY A 1 179 ? -11.840 -3.159 1.837 1.00 76.38 179 GLY A CA 1
ATOM 1392 C C . GLY A 1 179 ? -11.600 -1.871 1.055 1.00 76.38 179 GLY A C 1
ATOM 1393 O O . GLY A 1 179 ? -12.308 -0.888 1.281 1.00 76.38 179 GLY A O 1
ATOM 1394 N N . PHE A 1 180 ? -10.621 -1.888 0.153 1.00 82.62 180 PHE A N 1
ATOM 1395 C CA . PHE A 1 180 ? -10.438 -0.870 -0.876 1.00 82.62 180 PHE A CA 1
ATOM 1396 C C . PHE A 1 180 ? -11.127 -1.268 -2.180 1.00 82.62 180 PHE A C 1
ATOM 1398 O O . PHE A 1 180 ? -11.391 -2.445 -2.428 1.00 82.62 180 PHE A O 1
ATOM 1405 N N . GLU A 1 181 ? -11.399 -0.266 -3.013 1.00 85.88 181 GLU A N 1
ATOM 1406 C CA . GLU A 1 181 ? -11.923 -0.481 -4.359 1.00 85.88 181 GLU A CA 1
ATOM 1407 C C . GLU A 1 181 ? -10.933 -1.297 -5.207 1.00 85.88 181 GLU A C 1
ATOM 1409 O O . GLU A 1 181 ? -9.719 -1.096 -5.073 1.00 85.88 181 GLU A O 1
ATOM 1414 N N . PRO A 1 182 ? -11.409 -2.164 -6.122 1.00 86.62 182 PRO A N 1
ATOM 1415 C CA . PRO A 1 182 ? -10.545 -3.066 -6.885 1.00 86.62 182 PRO A CA 1
ATOM 1416 C C . PRO A 1 182 ? -9.382 -2.375 -7.609 1.00 86.62 182 PRO A C 1
ATOM 1418 O O . PRO A 1 182 ? -8.284 -2.923 -7.673 1.00 86.62 182 PRO A O 1
ATOM 1421 N N . GLU A 1 183 ? -9.602 -1.173 -8.147 1.00 87.62 183 GLU A N 1
ATOM 1422 C CA . GLU A 1 183 ? -8.560 -0.391 -8.824 1.00 87.62 183 GLU A CA 1
ATOM 1423 C C . GLU A 1 183 ? -7.469 0.071 -7.857 1.00 87.62 183 GLU A C 1
ATOM 1425 O O . GLU A 1 183 ? -6.283 -0.120 -8.129 1.00 87.62 183 GLU A O 1
ATOM 1430 N N . ARG A 1 184 ? -7.863 0.601 -6.693 1.00 89.75 184 ARG A N 1
ATOM 1431 C CA . ARG A 1 184 ? -6.922 1.047 -5.661 1.00 89.75 184 ARG A CA 1
ATOM 1432 C C . ARG A 1 184 ? -6.151 -0.134 -5.077 1.00 89.75 184 ARG A C 1
ATOM 1434 O O . ARG A 1 184 ? -4.938 -0.048 -4.920 1.00 89.75 184 ARG A O 1
ATOM 1441 N N . SER A 1 185 ? -6.817 -1.266 -4.837 1.00 89.69 185 SER A N 1
ATOM 1442 C CA . SER A 1 185 ? -6.144 -2.500 -4.413 1.00 89.69 185 SER A CA 1
ATOM 1443 C C . SER A 1 185 ? -5.086 -2.955 -5.419 1.00 89.69 185 SER A C 1
ATOM 1445 O O . SER A 1 185 ? -3.978 -3.289 -5.014 1.00 89.69 185 SER A O 1
ATOM 1447 N N . LYS A 1 186 ? -5.388 -2.940 -6.725 1.00 92.00 186 LYS A N 1
ATOM 1448 C CA . LYS A 1 186 ? -4.418 -3.318 -7.767 1.00 92.00 186 LYS A CA 1
ATOM 1449 C C . LYS A 1 186 ? -3.222 -2.371 -7.820 1.00 92.00 186 LYS A C 1
ATOM 1451 O O . LYS A 1 186 ? -2.094 -2.856 -7.871 1.00 92.00 186 LYS A O 1
ATOM 1456 N N . MET A 1 187 ? -3.467 -1.057 -7.790 1.00 95.19 187 MET A N 1
ATOM 1457 C CA . MET A 1 187 ? -2.415 -0.033 -7.771 1.00 95.19 187 MET A CA 1
ATOM 1458 C C . MET A 1 187 ? -1.405 -0.325 -6.659 1.00 95.19 187 MET A C 1
ATOM 1460 O O . MET A 1 187 ? -0.204 -0.416 -6.908 1.00 95.19 187 MET A O 1
ATOM 1464 N N . TYR A 1 188 ? -1.907 -0.565 -5.447 1.00 94.38 188 TYR A N 1
ATOM 1465 C CA . TYR A 1 188 ? -1.057 -0.810 -4.292 1.00 94.38 188 TYR A CA 1
ATOM 1466 C C . TYR A 1 188 ? -0.431 -2.202 -4.261 1.00 94.38 188 TYR A C 1
ATOM 1468 O O . TYR A 1 188 ? 0.709 -2.335 -3.848 1.00 94.38 188 TYR A O 1
ATOM 1476 N N . MET A 1 189 ? -1.093 -3.245 -4.764 1.00 95.94 189 MET A N 1
ATOM 1477 C CA . MET A 1 189 ? -0.444 -4.552 -4.939 1.00 95.94 189 MET A CA 1
ATOM 1478 C C . MET A 1 189 ? 0.807 -4.451 -5.826 1.00 95.94 189 MET A C 1
ATOM 1480 O O . MET A 1 189 ? 1.814 -5.098 -5.542 1.00 95.94 189 MET A O 1
ATOM 1484 N N . VAL A 1 190 ? 0.757 -3.632 -6.883 1.00 97.81 190 VAL A N 1
ATOM 1485 C CA . VAL A 1 190 ? 1.914 -3.359 -7.751 1.00 97.81 190 VAL A CA 1
ATOM 1486 C C . VAL A 1 190 ? 2.935 -2.453 -7.059 1.00 97.81 190 VAL A C 1
ATOM 1488 O O . VAL A 1 190 ? 4.132 -2.713 -7.175 1.00 97.81 190 VAL A O 1
ATOM 1491 N N . HIS A 1 191 ? 2.493 -1.445 -6.303 1.00 97.50 191 HIS A N 1
ATOM 1492 C CA . HIS A 1 191 ? 3.360 -0.605 -5.467 1.00 97.50 191 HIS A CA 1
ATOM 1493 C C . HIS A 1 191 ? 4.173 -1.456 -4.471 1.00 97.50 191 HIS A C 1
ATOM 1495 O O . HIS A 1 191 ? 5.401 -1.462 -4.524 1.00 97.50 191 HIS A O 1
ATOM 1501 N N . GLU A 1 192 ? 3.519 -2.300 -3.665 1.00 96.12 192 GLU A N 1
ATOM 1502 C CA . GLU A 1 192 ? 4.204 -3.175 -2.702 1.00 96.12 192 GLU A CA 1
ATOM 1503 C C . GLU A 1 192 ? 5.102 -4.215 -3.382 1.00 96.12 192 GLU A C 1
ATOM 1505 O O . GLU A 1 192 ? 6.194 -4.526 -2.904 1.00 96.12 192 GLU A O 1
ATOM 1510 N N . ALA A 1 193 ? 4.678 -4.760 -4.527 1.00 97.19 193 ALA A N 1
ATOM 1511 C CA . ALA A 1 193 ? 5.533 -5.645 -5.312 1.00 97.19 193 ALA A CA 1
ATOM 1512 C C . ALA A 1 193 ? 6.769 -4.911 -5.855 1.00 97.19 193 ALA A C 1
ATOM 1514 O O . ALA A 1 193 ? 7.826 -5.525 -5.989 1.00 97.19 193 ALA A O 1
ATOM 1515 N N . THR A 1 194 ? 6.669 -3.608 -6.125 1.00 97.44 194 THR A N 1
ATOM 1516 C CA . THR A 1 194 ? 7.813 -2.783 -6.526 1.00 97.44 194 THR A CA 1
ATOM 1517 C C . THR A 1 194 ? 8.815 -2.662 -5.382 1.00 97.44 194 THR A C 1
ATOM 1519 O O . THR A 1 194 ? 10.002 -2.874 -5.615 1.00 97.44 194 THR A O 1
ATOM 1522 N N . HIS A 1 195 ? 8.371 -2.475 -4.136 1.00 95.38 195 HIS A N 1
ATOM 1523 C CA . HIS A 1 195 ? 9.267 -2.551 -2.976 1.00 95.38 195 HIS A CA 1
ATOM 1524 C C . HIS A 1 195 ? 9.933 -3.919 -2.821 1.00 95.38 195 HIS A C 1
ATOM 1526 O O . HIS A 1 195 ? 11.132 -3.987 -2.553 1.00 95.38 195 HIS A O 1
ATOM 1532 N N . ALA A 1 196 ? 9.211 -5.013 -3.082 1.00 94.19 196 ALA A N 1
ATOM 1533 C CA . ALA A 1 196 ? 9.825 -6.338 -3.118 1.00 94.19 196 ALA A CA 1
ATOM 1534 C C . ALA A 1 196 ? 10.904 -6.445 -4.215 1.00 94.19 196 ALA A C 1
ATOM 1536 O O . ALA A 1 196 ? 11.971 -6.998 -3.973 1.00 94.19 196 ALA A O 1
ATOM 1537 N N . ILE A 1 197 ? 10.690 -5.881 -5.410 1.00 94.88 197 ILE A N 1
ATOM 1538 C CA . ILE A 1 197 ? 11.730 -5.833 -6.456 1.00 94.88 197 ILE A CA 1
ATOM 1539 C C . ILE A 1 197 ? 12.955 -5.060 -5.958 1.00 94.88 197 ILE A C 1
ATOM 1541 O O . ILE A 1 197 ? 14.079 -5.532 -6.121 1.00 94.88 197 ILE A O 1
ATOM 1545 N N . GLN A 1 198 ? 12.749 -3.887 -5.359 1.00 93.56 198 GLN A N 1
ATOM 1546 C CA . GLN A 1 198 ? 13.822 -3.022 -4.865 1.00 93.56 198 GLN A CA 1
ATOM 1547 C C . GLN A 1 198 ? 14.660 -3.711 -3.784 1.00 93.56 198 GLN A C 1
ATOM 1549 O O . GLN A 1 198 ? 15.883 -3.577 -3.780 1.00 93.56 198 GLN A O 1
ATOM 1554 N N . ASP A 1 199 ? 14.001 -4.442 -2.884 1.00 89.31 199 ASP A N 1
ATOM 1555 C CA . ASP A 1 199 ? 14.632 -5.204 -1.804 1.00 89.31 199 ASP A CA 1
ATOM 1556 C C . ASP A 1 199 ? 15.536 -6.293 -2.374 1.00 89.31 199 ASP A C 1
ATOM 1558 O O . ASP A 1 199 ? 16.738 -6.345 -2.126 1.00 89.31 199 ASP A O 1
ATOM 1562 N N . TRP A 1 200 ? 14.995 -7.069 -3.306 1.00 86.94 200 TRP A N 1
ATOM 1563 C CA . TRP A 1 200 ? 15.714 -8.156 -3.959 1.00 86.94 200 TRP A CA 1
ATOM 1564 C C . TRP A 1 200 ? 16.796 -7.696 -4.948 1.00 86.94 200 TRP A C 1
ATOM 1566 O O . TRP A 1 200 ? 17.630 -8.500 -5.376 1.00 86.94 200 TRP A O 1
ATOM 1576 N N . LYS A 1 201 ? 16.783 -6.415 -5.329 1.00 87.81 201 LYS A N 1
ATOM 1577 C CA . LYS A 1 201 ? 17.810 -5.740 -6.138 1.00 87.81 201 LYS A CA 1
ATOM 1578 C C . LYS A 1 201 ? 18.820 -4.961 -5.292 1.00 87.81 201 LYS A C 1
ATOM 1580 O O . LYS A 1 201 ? 19.680 -4.302 -5.872 1.00 87.81 201 LYS A O 1
ATOM 1585 N N . ASP A 1 202 ? 18.725 -5.061 -3.967 1.00 85.56 202 ASP A N 1
ATOM 1586 C CA . ASP A 1 202 ? 19.645 -4.456 -3.004 1.00 85.56 202 ASP A CA 1
ATOM 1587 C C . ASP A 1 202 ? 19.779 -2.931 -3.165 1.00 85.56 202 ASP A C 1
ATOM 1589 O O . ASP A 1 202 ? 20.864 -2.349 -3.224 1.00 85.56 202 ASP A O 1
ATOM 1593 N N . LEU A 1 203 ? 18.639 -2.236 -3.238 1.00 83.06 203 LEU A N 1
ATOM 1594 C CA . LEU A 1 203 ? 18.612 -0.770 -3.231 1.00 83.06 203 LEU A CA 1
ATOM 1595 C C . LEU A 1 203 ? 18.772 -0.162 -1.823 1.00 83.06 203 LEU A C 1
ATOM 1597 O O . LEU A 1 203 ? 18.353 0.976 -1.596 1.00 83.06 203 LEU A O 1
ATOM 1601 N N . ALA A 1 204 ? 19.386 -0.872 -0.869 1.00 72.88 204 ALA A N 1
ATOM 1602 C CA . ALA A 1 204 ? 19.538 -0.437 0.525 1.00 72.88 204 ALA A CA 1
ATOM 1603 C C . ALA A 1 204 ? 20.190 0.957 0.659 1.00 72.88 204 ALA A C 1
ATOM 1605 O O . ALA A 1 204 ? 19.807 1.758 1.500 1.00 72.88 204 ALA A O 1
ATOM 1606 N N . SER A 1 205 ? 21.107 1.322 -0.240 1.00 78.31 205 SER A N 1
ATOM 1607 C CA . SER A 1 205 ? 21.804 2.620 -0.203 1.00 78.31 205 SER A CA 1
ATOM 1608 C C . SER A 1 205 ? 21.005 3.818 -0.746 1.00 78.31 205 SER A C 1
ATOM 1610 O O . SER A 1 205 ? 21.522 4.938 -0.784 1.00 78.31 205 SER A O 1
ATOM 1612 N N . LYS A 1 206 ? 19.761 3.619 -1.199 1.00 89.00 206 LYS A N 1
ATOM 1613 C CA . LYS A 1 206 ? 18.931 4.680 -1.790 1.00 89.00 206 LYS A CA 1
ATOM 1614 C C . LYS A 1 206 ? 17.975 5.289 -0.765 1.00 89.00 206 LYS A C 1
ATOM 1616 O O . LYS A 1 206 ? 17.469 4.602 0.120 1.00 89.00 206 LYS A O 1
ATOM 1621 N N . LYS A 1 207 ? 17.714 6.591 -0.916 1.00 93.00 207 LYS A N 1
ATOM 1622 C CA . LYS A 1 207 ? 16.772 7.330 -0.066 1.00 93.00 207 LYS A CA 1
ATOM 1623 C C . LYS A 1 207 ? 15.338 6.834 -0.263 1.00 93.00 207 LYS A C 1
ATOM 1625 O O . LYS A 1 207 ? 14.967 6.503 -1.392 1.00 93.00 207 LYS A O 1
ATOM 1630 N N . VAL A 1 208 ? 14.538 6.851 0.804 1.00 91.81 208 VAL A N 1
ATOM 1631 C CA . VAL A 1 208 ? 13.127 6.417 0.802 1.00 91.81 208 VAL A CA 1
ATOM 1632 C C . VAL A 1 208 ? 12.332 7.100 -0.305 1.00 91.81 208 VAL A C 1
ATOM 1634 O O . VAL A 1 208 ? 11.693 6.414 -1.093 1.00 91.81 208 VAL A O 1
ATOM 1637 N N . LYS A 1 209 ? 12.450 8.426 -0.459 1.00 95.62 209 LYS A N 1
ATOM 1638 C CA . LYS A 1 209 ? 11.689 9.172 -1.475 1.00 95.62 209 LYS A CA 1
ATOM 1639 C C . LYS A 1 209 ? 11.829 8.618 -2.895 1.00 95.62 209 LYS A C 1
ATOM 1641 O O . LYS A 1 209 ? 10.868 8.636 -3.655 1.00 95.62 209 LYS A O 1
ATOM 1646 N N . TYR A 1 210 ? 13.002 8.094 -3.259 1.00 96.69 210 TYR A N 1
ATOM 1647 C CA . TYR A 1 210 ? 13.231 7.526 -4.588 1.00 96.69 210 TYR A CA 1
ATOM 1648 C C . TYR A 1 210 ? 12.615 6.133 -4.728 1.00 96.69 210 TYR A C 1
ATOM 1650 O O . TYR A 1 210 ? 12.047 5.819 -5.768 1.00 96.69 210 TYR A O 1
ATOM 1658 N N . LYS A 1 211 ? 12.685 5.319 -3.669 1.00 95.75 211 LYS A N 1
ATOM 1659 C CA . LYS A 1 211 ? 12.052 3.994 -3.619 1.00 95.75 211 LYS A CA 1
ATOM 1660 C C . LYS A 1 211 ? 10.528 4.112 -3.732 1.00 95.75 211 LYS A C 1
ATOM 1662 O O . LYS A 1 211 ? 9.917 3.423 -4.543 1.00 95.75 211 LYS A O 1
ATOM 1667 N N . GLU A 1 212 ? 9.938 5.031 -2.977 1.00 95.88 212 GLU A N 1
ATOM 1668 C CA . GLU A 1 212 ? 8.504 5.333 -3.028 1.00 95.88 212 GLU A CA 1
ATOM 1669 C C . GLU A 1 212 ? 8.095 5.902 -4.387 1.00 95.88 212 GLU A C 1
ATOM 1671 O O . GLU A 1 212 ? 7.114 5.454 -4.966 1.00 95.88 212 GLU A O 1
ATOM 1676 N N . THR A 1 213 ? 8.879 6.827 -4.955 1.00 97.94 213 THR A N 1
ATOM 1677 C CA . THR A 1 213 ? 8.610 7.383 -6.295 1.00 97.94 213 THR A CA 1
ATOM 1678 C C . THR A 1 213 ? 8.515 6.286 -7.353 1.00 97.94 213 THR A C 1
ATOM 1680 O O . THR A 1 213 ? 7.555 6.250 -8.123 1.00 97.94 213 THR A O 1
ATOM 1683 N N . ASP A 1 214 ? 9.485 5.369 -7.377 1.00 98.31 214 ASP A N 1
ATOM 1684 C CA . ASP A 1 214 ? 9.473 4.228 -8.291 1.00 98.31 214 ASP A CA 1
ATOM 1685 C C . ASP A 1 214 ? 8.202 3.366 -8.101 1.00 98.31 214 ASP A C 1
ATOM 1687 O O . ASP A 1 214 ? 7.560 2.973 -9.079 1.00 98.31 214 ASP A O 1
ATOM 1691 N N . ALA A 1 215 ? 7.815 3.099 -6.848 1.00 97.62 215 ALA A N 1
ATOM 1692 C CA . ALA A 1 215 ? 6.645 2.291 -6.502 1.00 97.62 215 ALA A CA 1
ATOM 1693 C C . ALA A 1 215 ? 5.314 2.976 -6.857 1.00 97.62 215 ALA A C 1
ATOM 1695 O O . ALA A 1 215 ? 4.414 2.325 -7.396 1.00 97.62 215 ALA A O 1
ATOM 1696 N N . PHE A 1 216 ? 5.192 4.285 -6.626 1.00 97.94 216 PHE A N 1
ATOM 1697 C CA . PHE A 1 216 ? 4.035 5.090 -7.023 1.00 97.94 216 PHE A CA 1
ATOM 1698 C C . PHE A 1 216 ? 3.860 5.123 -8.538 1.00 97.94 216 PHE A C 1
ATOM 1700 O O . PHE A 1 216 ? 2.775 4.815 -9.028 1.00 97.94 216 PHE A O 1
ATOM 1707 N N . ILE A 1 217 ? 4.930 5.375 -9.299 1.00 98.56 217 ILE A N 1
ATOM 1708 C CA . ILE A 1 217 ? 4.856 5.364 -10.766 1.00 98.56 217 ILE A CA 1
ATOM 1709 C C . ILE A 1 217 ? 4.420 3.984 -11.275 1.00 98.56 217 ILE A C 1
ATOM 1711 O O . ILE A 1 217 ? 3.511 3.897 -12.103 1.00 98.56 217 ILE A O 1
ATOM 1715 N N . ALA A 1 218 ? 5.016 2.900 -10.772 1.00 98.44 218 ALA A N 1
ATOM 1716 C CA . ALA A 1 218 ? 4.640 1.543 -11.164 1.00 98.44 218 ALA A CA 1
ATOM 1717 C C . ALA A 1 218 ? 3.168 1.220 -10.851 1.00 98.44 218 ALA A C 1
ATOM 1719 O O . ALA A 1 218 ? 2.441 0.718 -11.716 1.00 98.44 218 ALA A O 1
ATOM 1720 N N . GLY A 1 219 ? 2.715 1.541 -9.635 1.00 97.69 219 GLY A N 1
ATOM 1721 C CA . GLY A 1 219 ? 1.322 1.382 -9.225 1.00 97.69 219 GLY A CA 1
ATOM 1722 C C . GLY A 1 219 ? 0.367 2.183 -10.111 1.00 97.69 219 GLY A C 1
ATOM 1723 O O . GLY A 1 219 ? -0.624 1.637 -10.604 1.00 97.69 219 GLY A O 1
ATOM 1724 N N . ALA A 1 220 ? 0.692 3.448 -10.384 1.00 97.56 220 ALA A N 1
ATOM 1725 C CA . ALA A 1 220 ? -0.099 4.339 -11.224 1.00 97.56 220 ALA A CA 1
ATOM 1726 C C . ALA A 1 220 ? -0.211 3.831 -12.673 1.00 97.56 220 ALA A C 1
ATOM 1728 O O . ALA A 1 220 ? -1.305 3.828 -13.242 1.00 97.56 220 ALA A O 1
ATOM 1729 N N . VAL A 1 221 ? 0.882 3.323 -13.258 1.00 98.00 221 VAL A N 1
ATOM 1730 C CA . VAL A 1 221 ? 0.865 2.692 -14.591 1.00 98.00 221 VAL A CA 1
ATOM 1731 C C . VAL A 1 221 ? -0.072 1.486 -14.608 1.00 98.00 221 VAL A C 1
ATOM 1733 O O . VAL A 1 221 ? -0.856 1.338 -15.551 1.00 98.00 221 VAL A O 1
ATOM 1736 N N . ALA A 1 222 ? -0.041 0.642 -13.573 1.00 96.88 222 ALA A N 1
ATOM 1737 C CA . ALA A 1 222 ? -0.935 -0.509 -13.479 1.00 96.88 222 ALA A CA 1
ATOM 1738 C C . ALA A 1 222 ? -2.410 -0.097 -13.360 1.00 96.88 222 ALA A C 1
ATOM 1740 O O . ALA A 1 222 ? -3.261 -0.667 -14.047 1.00 96.88 222 ALA A O 1
ATOM 1741 N N . ALA A 1 223 ? -2.716 0.920 -12.548 1.00 95.06 223 ALA A N 1
ATOM 1742 C CA . ALA A 1 223 ? -4.071 1.447 -12.403 1.00 95.06 223 ALA A CA 1
ATOM 1743 C C . ALA A 1 223 ? -4.611 2.004 -13.734 1.00 95.06 223 ALA A C 1
ATOM 1745 O O . ALA A 1 223 ? -5.678 1.590 -14.190 1.00 95.06 223 ALA A O 1
ATOM 1746 N N . VAL A 1 224 ? -3.834 2.861 -14.409 1.00 95.94 224 VAL A N 1
ATOM 1747 C CA . VAL A 1 224 ? -4.209 3.494 -15.689 1.00 95.94 224 VAL A CA 1
ATOM 1748 C C . VAL A 1 224 ? -4.300 2.483 -16.837 1.00 95.94 224 VAL A C 1
ATOM 1750 O O . VAL A 1 224 ? -5.112 2.647 -17.749 1.00 95.94 224 VAL A O 1
ATOM 1753 N N . THR A 1 225 ? -3.502 1.411 -16.806 1.00 94.12 225 THR A N 1
ATOM 1754 C CA . THR A 1 225 ? -3.576 0.343 -17.817 1.00 94.12 225 THR A CA 1
ATOM 1755 C C . THR A 1 225 ? -4.912 -0.401 -17.755 1.00 94.12 225 THR A C 1
ATOM 1757 O O . THR A 1 225 ? -5.443 -0.781 -18.799 1.00 94.12 225 THR A O 1
ATOM 1760 N N . VAL A 1 226 ? -5.475 -0.572 -16.554 1.00 89.19 226 VAL A N 1
ATOM 1761 C CA . VAL A 1 226 ? -6.776 -1.224 -16.346 1.00 89.19 226 VAL A CA 1
ATOM 1762 C C . VAL A 1 226 ? -7.933 -0.259 -16.602 1.00 89.19 226 VAL A C 1
ATOM 1764 O O . VAL A 1 226 ? -8.888 -0.626 -17.285 1.00 89.19 226 VAL A O 1
ATOM 1767 N N . ASN A 1 227 ? -7.850 0.965 -16.078 1.00 93.12 227 ASN A N 1
ATOM 1768 C CA . ASN A 1 227 ? -8.844 2.013 -16.279 1.00 93.12 227 ASN A CA 1
ATOM 1769 C C . ASN A 1 227 ? -8.147 3.360 -16.511 1.00 93.12 227 ASN A C 1
ATOM 1771 O O . ASN A 1 227 ? -7.611 3.965 -15.584 1.00 93.12 227 ASN A O 1
ATOM 1775 N N . LYS A 1 228 ? -8.196 3.856 -17.752 1.00 92.75 228 LYS A N 1
ATOM 1776 C CA . LYS A 1 228 ? -7.551 5.120 -18.143 1.00 92.75 228 LYS A CA 1
ATOM 1777 C C . LYS A 1 228 ? -8.103 6.340 -17.403 1.00 92.75 228 LYS A C 1
ATOM 1779 O O . LYS A 1 228 ? -7.372 7.309 -17.222 1.00 92.75 228 LYS A O 1
ATOM 1784 N N . ASP A 1 229 ? -9.358 6.270 -16.969 1.00 92.75 229 ASP A N 1
ATOM 1785 C CA . ASP A 1 229 ? -10.069 7.355 -16.290 1.00 92.75 229 ASP A CA 1
ATOM 1786 C C . ASP A 1 229 ? -10.056 7.190 -14.762 1.00 92.75 229 ASP A C 1
ATOM 1788 O O . ASP A 1 229 ? -10.826 7.839 -14.050 1.00 92.75 229 ASP A O 1
ATOM 1792 N N . THR A 1 230 ? -9.190 6.314 -14.240 1.00 93.56 230 THR A N 1
ATOM 1793 C CA . THR A 1 230 ? -9.101 6.059 -12.804 1.00 93.56 230 THR A CA 1
ATOM 1794 C C . THR A 1 230 ? -8.766 7.328 -12.014 1.00 93.56 230 THR A C 1
ATOM 1796 O O . THR A 1 230 ? -7.963 8.175 -12.419 1.00 93.56 230 THR A O 1
ATOM 1799 N N . ASN A 1 231 ? -9.389 7.453 -10.846 1.00 93.19 231 ASN A N 1
ATOM 1800 C CA . ASN A 1 231 ? -9.193 8.551 -9.903 1.00 93.19 231 ASN A CA 1
ATOM 1801 C C . ASN A 1 231 ? -8.476 8.106 -8.618 1.00 93.19 231 ASN A C 1
ATOM 1803 O O . ASN A 1 231 ? -8.477 8.852 -7.642 1.00 93.19 231 ASN A O 1
ATOM 1807 N N . VAL A 1 232 ? -7.887 6.904 -8.612 1.00 92.88 232 VAL A N 1
ATOM 1808 C CA . VAL A 1 232 ? -7.269 6.293 -7.419 1.00 92.88 232 VAL A CA 1
ATOM 1809 C C . VAL A 1 232 ? -5.795 6.656 -7.217 1.00 92.88 232 VAL A C 1
ATOM 1811 O O . VAL A 1 232 ? -5.195 6.181 -6.262 1.00 92.88 232 VAL A O 1
ATOM 1814 N N . LEU A 1 233 ? -5.221 7.462 -8.115 1.00 94.88 233 LEU A N 1
ATOM 1815 C CA . LEU A 1 233 ? -3.836 7.932 -8.036 1.00 94.88 233 LEU A CA 1
ATOM 1816 C C . LEU A 1 233 ? -3.632 8.825 -6.801 1.00 94.88 233 LEU A C 1
ATOM 1818 O O . LEU A 1 233 ? -4.460 9.703 -6.547 1.00 94.88 233 LEU A O 1
ATOM 1822 N N . GLU A 1 234 ? -2.531 8.639 -6.070 1.00 93.38 234 GLU A N 1
ATOM 1823 C CA . GLU A 1 234 ? -2.251 9.386 -4.830 1.00 93.38 234 GLU A CA 1
ATOM 1824 C C . GLU A 1 234 ? -1.718 10.798 -5.122 1.00 93.38 234 GLU A C 1
ATOM 1826 O O . GLU A 1 234 ? -2.064 11.772 -4.448 1.00 93.38 234 GLU A O 1
ATOM 1831 N N . HIS A 1 235 ? -0.946 10.951 -6.199 1.00 95.88 235 HIS A N 1
ATOM 1832 C CA . HIS A 1 235 ? -0.360 12.216 -6.638 1.00 95.88 235 HIS A CA 1
ATOM 1833 C C . HIS A 1 235 ? -0.713 12.513 -8.104 1.00 95.88 235 HIS A C 1
ATOM 1835 O O . HIS A 1 235 ? 0.175 12.730 -8.933 1.00 95.88 235 HIS A O 1
ATOM 1841 N N . PRO A 1 236 ? -2.007 12.626 -8.466 1.00 96.81 236 PRO A N 1
ATOM 1842 C CA . PRO A 1 236 ? -2.456 12.597 -9.859 1.00 96.81 236 PRO A CA 1
ATOM 1843 C C . PRO A 1 236 ? -1.850 13.697 -10.740 1.00 96.81 236 PRO A C 1
ATOM 1845 O O . PRO A 1 236 ? -1.706 13.503 -11.943 1.00 96.81 236 PRO A O 1
ATOM 1848 N N . LYS A 1 237 ? -1.503 14.862 -10.176 1.00 97.44 237 LYS A N 1
ATOM 1849 C CA . LYS A 1 237 ? -0.862 15.953 -10.932 1.00 97.44 237 LYS A CA 1
ATOM 1850 C C . LYS A 1 237 ? 0.581 15.631 -11.331 1.00 97.44 237 LYS A C 1
ATOM 1852 O O . LYS A 1 237 ? 1.008 16.076 -12.390 1.00 97.44 237 LYS A O 1
ATOM 1857 N N . ALA A 1 238 ? 1.305 14.894 -10.492 1.00 97.94 238 ALA A N 1
ATOM 1858 C CA . ALA A 1 238 ? 2.698 14.525 -10.720 1.00 97.94 238 ALA A CA 1
ATOM 1859 C C . ALA A 1 238 ? 2.820 13.166 -11.430 1.00 97.94 238 ALA A C 1
ATOM 1861 O O . ALA A 1 238 ? 3.625 13.014 -12.342 1.00 97.94 238 ALA A O 1
ATOM 1862 N N . GLU A 1 239 ? 1.984 12.190 -11.063 1.00 98.38 239 GLU A N 1
ATOM 1863 C CA . GLU A 1 239 ? 2.043 10.830 -11.606 1.00 98.38 239 GLU A CA 1
ATOM 1864 C C . GLU A 1 239 ? 1.567 10.748 -13.058 1.00 98.38 239 GLU A C 1
ATOM 1866 O O . GLU A 1 239 ? 2.159 10.009 -13.838 1.00 98.38 239 GLU A O 1
ATOM 1871 N N . LYS A 1 240 ? 0.532 11.501 -13.465 1.00 98.06 240 LYS A N 1
ATOM 1872 C CA . LYS A 1 240 ? -0.033 11.390 -14.826 1.00 98.06 240 LYS A CA 1
ATOM 1873 C C . LYS A 1 240 ? 1.001 11.627 -15.942 1.00 98.06 240 LYS A C 1
ATOM 1875 O O . LYS A 1 240 ? 1.111 10.750 -16.798 1.00 98.06 240 LYS A O 1
ATOM 1880 N N . PRO A 1 241 ? 1.803 12.713 -15.931 1.00 98.50 241 PRO A N 1
ATOM 1881 C CA . PRO A 1 241 ? 2.862 12.898 -16.926 1.00 98.50 241 PRO A CA 1
ATOM 1882 C C . PRO A 1 241 ? 3.888 11.755 -16.945 1.00 98.50 241 PRO A C 1
ATOM 1884 O O . PRO A 1 241 ? 4.313 11.320 -18.014 1.00 98.50 241 PRO A O 1
ATOM 1887 N N . ALA A 1 242 ? 4.270 11.233 -15.774 1.00 98.56 242 ALA A N 1
ATOM 1888 C CA . ALA A 1 242 ? 5.196 10.106 -15.676 1.00 98.56 242 ALA A CA 1
ATOM 1889 C C . ALA A 1 242 ? 4.585 8.833 -16.288 1.00 98.56 242 ALA A C 1
ATOM 1891 O O . ALA A 1 242 ? 5.223 8.177 -17.110 1.00 98.56 242 ALA A O 1
ATOM 1892 N N . VAL A 1 243 ? 3.329 8.522 -15.956 1.00 98.38 243 VAL A N 1
ATOM 1893 C CA . VAL A 1 243 ? 2.582 7.377 -16.496 1.00 98.38 243 VAL A CA 1
ATOM 1894 C C . VAL A 1 243 ? 2.470 7.448 -18.018 1.00 98.38 243 VAL A C 1
ATOM 1896 O O . VAL A 1 243 ? 2.725 6.450 -18.688 1.00 98.38 243 VAL A O 1
ATOM 1899 N N . GLU A 1 244 ? 2.125 8.608 -18.581 1.00 98.38 244 GLU A N 1
ATOM 1900 C CA . GLU A 1 244 ? 2.029 8.799 -20.034 1.00 98.38 244 GLU A CA 1
ATOM 1901 C C . GLU A 1 244 ? 3.352 8.469 -20.738 1.00 98.38 244 GLU A C 1
ATOM 1903 O O . GLU A 1 244 ? 3.357 7.753 -21.742 1.00 98.38 244 GLU A O 1
ATOM 1908 N N . LEU A 1 245 ? 4.479 8.908 -20.170 1.00 98.62 245 LEU A N 1
ATOM 1909 C CA . LEU A 1 245 ? 5.811 8.619 -20.702 1.00 98.62 245 LEU A CA 1
ATOM 1910 C C . LEU A 1 245 ? 6.179 7.133 -20.590 1.00 98.62 245 LEU A C 1
ATOM 1912 O O . LEU A 1 245 ? 6.776 6.593 -21.523 1.00 98.62 245 LEU A O 1
ATOM 1916 N N . VAL A 1 246 ? 5.811 6.449 -19.500 1.00 98.56 246 VAL A N 1
ATOM 1917 C CA . VAL A 1 246 ? 6.013 4.992 -19.372 1.00 98.56 246 VAL A CA 1
ATOM 1918 C C . VAL A 1 246 ? 5.185 4.247 -20.418 1.00 98.56 246 VAL A C 1
ATOM 1920 O O . VAL A 1 246 ? 5.719 3.432 -21.168 1.00 98.56 246 VAL A O 1
ATOM 1923 N N . LEU A 1 247 ? 3.894 4.569 -20.536 1.00 97.81 247 LEU A N 1
ATOM 1924 C CA . LEU A 1 247 ? 2.983 3.929 -21.491 1.00 97.81 247 LEU A CA 1
ATOM 1925 C C . LEU A 1 247 ? 3.380 4.176 -22.954 1.00 97.81 247 LEU A C 1
ATOM 1927 O O . LEU A 1 247 ? 3.088 3.338 -23.809 1.00 97.81 247 LEU A O 1
ATOM 1931 N N . ALA A 1 248 ? 4.044 5.298 -23.237 1.00 97.88 248 ALA A N 1
ATOM 1932 C CA . ALA A 1 248 ? 4.605 5.628 -24.544 1.00 97.88 248 ALA A CA 1
ATOM 1933 C C . ALA A 1 248 ? 5.978 4.978 -24.818 1.00 97.88 248 ALA A C 1
ATOM 1935 O O . ALA A 1 248 ? 6.523 5.159 -25.906 1.00 97.88 248 ALA A O 1
ATOM 1936 N N . GLY A 1 249 ? 6.563 4.248 -23.858 1.00 97.56 249 GLY A N 1
ATOM 1937 C CA . GLY A 1 249 ? 7.907 3.669 -23.984 1.00 97.56 249 GLY A CA 1
ATOM 1938 C C . GLY A 1 249 ? 9.029 4.714 -23.969 1.00 97.56 249 GLY A C 1
ATOM 1939 O O . GLY A 1 249 ? 10.111 4.483 -24.503 1.00 97.56 249 GLY A O 1
ATOM 1940 N N . GLN A 1 250 ? 8.769 5.886 -23.389 1.00 98.44 250 GLN A N 1
ATOM 1941 C CA . GLN A 1 250 ? 9.666 7.042 -23.379 1.00 98.44 250 GLN A CA 1
ATOM 1942 C C . GLN A 1 250 ? 10.389 7.240 -22.037 1.00 98.44 250 GLN A C 1
ATOM 1944 O O . GLN A 1 250 ? 11.259 8.109 -21.938 1.00 98.44 250 GLN A O 1
ATOM 1949 N N . ALA A 1 251 ? 10.074 6.435 -21.021 1.00 98.06 251 ALA A N 1
ATOM 1950 C CA . ALA A 1 251 ? 10.616 6.526 -19.665 1.00 98.06 251 ALA A CA 1
ATOM 1951 C C . ALA A 1 251 ? 12.040 5.939 -19.528 1.00 98.06 251 ALA A C 1
ATOM 1953 O O . ALA A 1 251 ? 12.289 4.954 -18.831 1.00 98.06 251 ALA A O 1
ATOM 1954 N N . THR A 1 252 ? 12.997 6.544 -20.234 1.00 96.06 252 THR A N 1
ATOM 1955 C CA . THR A 1 252 ? 14.403 6.106 -20.303 1.00 96.06 252 THR A CA 1
ATOM 1956 C C . THR A 1 252 ? 15.351 7.184 -19.770 1.00 96.06 252 THR A C 1
ATOM 1958 O O . THR A 1 252 ? 15.041 8.372 -19.843 1.00 96.06 252 THR A O 1
ATOM 1961 N N . ARG A 1 253 ? 16.543 6.803 -19.278 1.00 90.69 253 ARG A N 1
ATOM 1962 C CA . ARG A 1 253 ? 17.512 7.737 -18.649 1.00 90.69 253 ARG A CA 1
ATOM 1963 C C . ARG A 1 253 ? 17.909 8.941 -19.516 1.00 90.69 253 ARG A C 1
ATOM 1965 O O . ARG A 1 253 ? 18.291 9.970 -18.976 1.00 90.69 253 ARG A O 1
ATOM 1972 N N . GLY A 1 254 ? 17.867 8.803 -20.842 1.00 92.19 254 GLY A N 1
ATOM 1973 C CA . GLY A 1 254 ? 18.249 9.867 -21.777 1.00 92.19 254 GLY A CA 1
ATOM 1974 C C . GLY A 1 254 ? 17.138 10.872 -22.086 1.00 9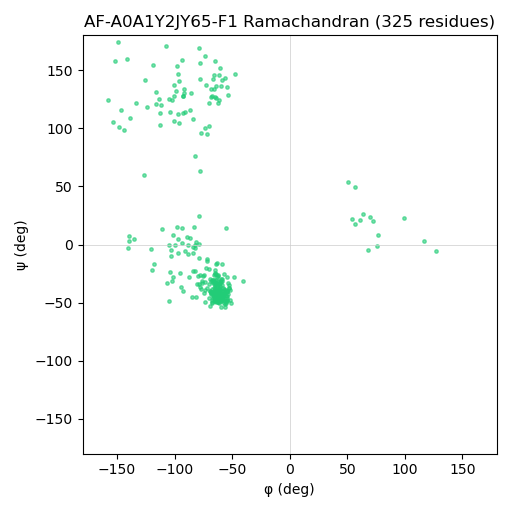2.19 254 GLY A C 1
ATOM 1975 O O . GLY A 1 254 ? 17.392 11.857 -22.775 1.00 92.19 254 GLY A O 1
ATOM 1976 N N . ASN A 1 255 ? 15.909 10.639 -21.620 1.00 97.94 255 ASN A N 1
ATOM 1977 C CA . ASN A 1 255 ? 14.774 11.493 -21.938 1.00 97.94 255 ASN A CA 1
ATOM 1978 C C . ASN A 1 255 ? 14.576 12.580 -20.870 1.00 97.94 255 ASN A C 1
ATOM 1980 O O . ASN A 1 255 ? 14.167 12.299 -19.747 1.00 97.94 255 ASN A O 1
ATOM 1984 N N . ALA A 1 256 ? 14.798 13.842 -21.246 1.00 98.06 256 ALA A N 1
ATOM 1985 C CA . ALA A 1 256 ? 14.634 14.986 -20.349 1.00 98.06 256 ALA A CA 1
ATOM 1986 C C . ALA A 1 256 ? 13.200 15.140 -19.807 1.00 98.06 256 ALA A C 1
ATOM 1988 O O . ALA A 1 256 ? 13.029 15.499 -18.643 1.00 98.06 256 ALA A O 1
ATOM 1989 N N . ALA A 1 257 ? 12.176 14.831 -20.612 1.00 98.25 257 ALA A N 1
ATOM 1990 C CA . ALA A 1 257 ? 10.785 14.881 -20.161 1.00 98.25 257 ALA A CA 1
ATOM 1991 C C . ALA A 1 257 ? 10.510 13.824 -19.082 1.00 98.25 257 ALA A C 1
ATOM 1993 O O . ALA A 1 257 ? 9.812 14.107 -18.111 1.00 98.25 257 ALA A O 1
ATOM 1994 N N . TRP A 1 258 ? 11.111 12.636 -19.215 1.00 98.44 258 TRP A N 1
ATOM 1995 C CA . TRP A 1 258 ? 11.034 11.583 -18.200 1.00 98.44 258 TRP A CA 1
ATOM 1996 C C . TRP A 1 258 ? 11.718 11.998 -16.903 1.00 98.44 258 TRP A C 1
ATOM 1998 O O . TRP A 1 258 ? 11.104 11.916 -15.844 1.00 98.44 258 TRP A O 1
ATOM 2008 N N . THR A 1 259 ? 12.946 12.509 -16.983 1.00 98.19 259 THR A N 1
ATOM 2009 C CA . THR A 1 259 ? 13.673 12.997 -15.805 1.00 98.19 259 THR A CA 1
ATOM 2010 C C . THR A 1 259 ? 12.886 14.081 -15.066 1.00 98.19 259 THR A C 1
ATOM 2012 O O . THR A 1 259 ? 12.806 14.048 -13.840 1.00 98.19 259 THR A O 1
ATOM 2015 N N . GLN A 1 260 ? 12.261 15.009 -15.797 1.00 98.50 260 GLN A N 1
ATOM 2016 C CA . GLN A 1 260 ? 11.437 16.059 -15.201 1.00 98.50 260 GLN A CA 1
ATOM 2017 C C . GLN A 1 260 ? 10.164 15.500 -14.550 1.00 98.50 260 GLN A C 1
ATOM 2019 O O . GLN A 1 260 ? 9.902 15.800 -13.388 1.00 98.50 260 GLN A O 1
ATOM 2024 N N . ALA A 1 261 ? 9.402 14.661 -15.261 1.00 98.62 261 ALA A N 1
ATOM 2025 C CA . ALA A 1 261 ? 8.183 14.058 -14.723 1.00 98.62 261 ALA A CA 1
ATOM 2026 C C . ALA A 1 261 ? 8.472 13.220 -13.468 1.00 98.62 261 ALA A C 1
ATOM 2028 O O . ALA A 1 261 ? 7.765 13.334 -12.470 1.00 98.62 261 ALA A O 1
ATOM 2029 N N . TYR A 1 262 ? 9.557 12.442 -13.484 1.00 98.69 262 TYR A N 1
ATOM 2030 C CA . TYR A 1 262 ? 10.028 11.694 -12.323 1.00 98.69 262 TYR A CA 1
ATOM 2031 C C . TYR A 1 262 ? 10.352 12.621 -11.143 1.00 98.69 262 TYR A C 1
ATOM 2033 O O . TYR A 1 262 ? 9.887 12.387 -10.031 1.00 98.69 262 TYR A O 1
ATOM 2041 N N . ALA A 1 263 ? 11.107 13.702 -11.375 1.00 98.50 263 ALA A N 1
ATOM 2042 C CA . ALA A 1 263 ? 11.458 14.663 -10.329 1.00 98.50 263 ALA A CA 1
ATOM 2043 C C . ALA A 1 263 ? 10.225 15.338 -9.703 1.00 98.50 263 ALA A C 1
ATOM 2045 O O . ALA A 1 263 ? 10.236 15.658 -8.515 1.00 98.50 263 ALA A O 1
ATOM 2046 N N . ASP A 1 264 ? 9.155 15.542 -10.469 1.00 98.56 264 ASP A N 1
ATOM 2047 C CA . ASP A 1 264 ? 7.911 16.095 -9.936 1.00 98.56 264 ASP A CA 1
ATOM 2048 C C . ASP A 1 264 ? 7.145 15.081 -9.071 1.00 98.56 264 ASP A C 1
ATOM 2050 O O . ASP A 1 264 ? 6.551 15.484 -8.069 1.00 98.56 264 ASP A O 1
ATOM 2054 N N . VAL A 1 265 ? 7.227 13.776 -9.370 1.00 98.50 265 VAL A N 1
ATOM 2055 C CA . VAL A 1 265 ? 6.732 12.728 -8.456 1.00 98.50 265 VAL A CA 1
ATOM 2056 C C . VAL A 1 265 ? 7.580 12.670 -7.183 1.00 98.50 265 VAL A C 1
ATOM 2058 O O . VAL A 1 265 ? 7.007 12.627 -6.098 1.00 98.50 265 VAL A O 1
ATOM 2061 N N . VAL A 1 266 ? 8.915 12.781 -7.276 1.00 98.31 266 VAL A N 1
ATOM 2062 C CA . VAL A 1 266 ? 9.790 12.859 -6.085 1.00 98.31 266 VAL A CA 1
ATOM 2063 C C . VAL A 1 266 ? 9.354 13.992 -5.158 1.00 98.31 266 VAL A C 1
ATOM 2065 O O . VAL A 1 266 ? 9.178 13.766 -3.964 1.00 98.31 266 VAL A O 1
ATOM 2068 N N . LYS A 1 267 ? 9.125 15.196 -5.697 1.00 98.06 267 LYS A N 1
ATOM 2069 C CA . LYS A 1 267 ? 8.660 16.341 -4.897 1.00 98.06 267 LYS A CA 1
ATOM 2070 C C . LYS A 1 267 ? 7.305 16.084 -4.244 1.00 98.06 267 LYS A C 1
ATOM 2072 O O . LYS A 1 267 ? 7.087 16.530 -3.124 1.00 98.06 267 LYS A O 1
ATOM 2077 N N . ALA A 1 268 ? 6.390 15.407 -4.941 1.00 97.38 268 ALA A N 1
ATOM 2078 C CA . ALA A 1 268 ? 5.085 15.060 -4.384 1.00 97.38 268 ALA A CA 1
ATOM 2079 C C . ALA A 1 268 ? 5.224 14.097 -3.194 1.00 97.38 268 ALA A C 1
ATOM 2081 O O . ALA A 1 268 ? 4.618 14.339 -2.154 1.00 97.38 268 ALA A O 1
ATOM 2082 N N . VAL A 1 269 ? 6.093 13.088 -3.311 1.00 95.62 269 VAL A N 1
ATOM 2083 C CA . VAL A 1 269 ? 6.409 12.146 -2.226 1.00 95.62 269 VAL A CA 1
ATOM 2084 C C . VAL A 1 269 ? 7.090 12.848 -1.044 1.00 95.62 269 VAL A C 1
ATOM 2086 O O . VAL A 1 269 ? 6.769 12.569 0.107 1.00 95.62 269 VAL A O 1
ATOM 2089 N N . GLU A 1 270 ? 8.013 13.782 -1.291 1.00 95.56 270 GLU A N 1
ATOM 2090 C CA . GLU A 1 270 ? 8.726 14.519 -0.231 1.00 95.56 270 GLU A CA 1
ATOM 2091 C C . GLU A 1 270 ? 7.803 15.333 0.681 1.00 95.56 270 GLU A C 1
ATOM 2093 O O . GLU A 1 270 ? 8.114 15.520 1.857 1.00 95.56 270 GLU A O 1
ATOM 2098 N N . VAL A 1 271 ? 6.690 15.836 0.145 1.00 94.56 271 VAL A N 1
ATOM 2099 C CA . VAL A 1 271 ? 5.723 16.647 0.899 1.00 94.56 271 VAL A CA 1
ATOM 2100 C C . VAL A 1 271 ? 4.502 15.852 1.358 1.00 94.56 271 VAL A C 1
ATOM 2102 O O . VAL A 1 271 ? 3.633 16.420 2.018 1.00 94.56 271 VAL A O 1
ATOM 2105 N N . ASP A 1 272 ? 4.424 14.560 1.031 1.00 90.75 272 ASP A N 1
ATOM 2106 C CA . ASP A 1 272 ? 3.364 13.684 1.521 1.00 90.75 272 ASP A CA 1
ATOM 2107 C C . ASP A 1 272 ? 3.486 13.512 3.041 1.00 90.75 272 ASP A C 1
ATOM 2109 O O . ASP A 1 272 ? 4.569 13.269 3.582 1.00 90.75 272 ASP A O 1
ATOM 2113 N N . GLU A 1 273 ? 2.371 13.635 3.759 1.00 86.12 273 GLU A N 1
ATOM 2114 C CA . GLU A 1 273 ? 2.355 13.547 5.223 1.00 86.12 273 GLU A CA 1
ATOM 2115 C C . GLU A 1 273 ? 2.881 12.195 5.736 1.00 86.12 273 GLU A C 1
ATOM 2117 O O . GLU A 1 273 ? 3.488 12.136 6.805 1.00 86.12 273 GLU A O 1
ATOM 2122 N N . SER A 1 274 ? 2.712 11.122 4.961 1.00 82.44 274 SER A N 1
ATOM 2123 C CA . SER A 1 274 ? 3.157 9.766 5.298 1.00 82.44 274 SER A CA 1
ATOM 2124 C C . SER A 1 274 ? 4.668 9.584 5.151 1.00 82.44 274 SER A C 1
ATOM 2126 O O . SER A 1 274 ? 5.241 8.736 5.836 1.00 82.44 274 SER A O 1
ATOM 2128 N N . TYR A 1 275 ? 5.319 10.365 4.281 1.00 85.31 275 TYR A N 1
ATOM 2129 C CA . TYR A 1 275 ? 6.716 10.144 3.886 1.00 85.31 275 TYR A CA 1
ATOM 2130 C C . TYR A 1 275 ? 7.656 11.303 4.205 1.00 85.31 275 TYR A C 1
ATOM 2132 O O . TYR A 1 275 ? 8.856 11.077 4.348 1.00 85.31 275 TYR A O 1
ATOM 2140 N N . SER A 1 276 ? 7.153 12.524 4.373 1.00 88.94 276 SER A N 1
ATOM 2141 C CA . SER A 1 276 ? 7.966 13.731 4.584 1.00 88.94 276 SER A CA 1
ATOM 2142 C C . SER A 1 276 ? 8.975 13.606 5.733 1.00 88.94 276 SER A C 1
ATOM 2144 O O . SER A 1 276 ? 10.120 14.038 5.606 1.00 88.94 276 SER A O 1
ATOM 2146 N N . ALA A 1 2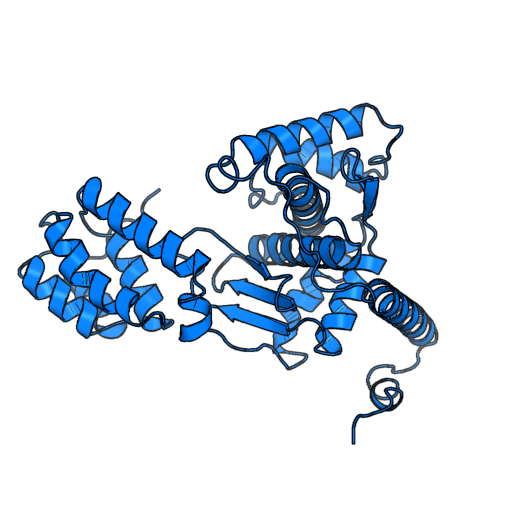77 ? 8.606 12.932 6.827 1.00 86.31 277 ALA A N 1
ATOM 2147 C CA . ALA A 1 277 ? 9.492 12.692 7.969 1.00 86.31 277 ALA A CA 1
ATOM 2148 C C . ALA A 1 277 ? 10.639 11.701 7.680 1.00 86.31 277 ALA A C 1
ATOM 2150 O O . ALA A 1 277 ? 11.642 11.688 8.398 1.00 86.31 277 ALA A O 1
ATOM 2151 N N . ILE A 1 278 ? 10.500 10.855 6.655 1.00 87.31 278 ILE A N 1
ATOM 2152 C CA . ILE A 1 278 ? 11.446 9.781 6.322 1.00 87.31 278 ILE A CA 1
ATOM 2153 C C . ILE A 1 278 ? 12.050 9.901 4.919 1.00 87.31 278 ILE A C 1
ATOM 2155 O O . ILE A 1 278 ? 12.940 9.125 4.590 1.00 87.31 278 ILE A O 1
ATOM 2159 N N . ALA A 1 279 ? 11.634 10.881 4.114 1.00 91.25 279 ALA A N 1
ATOM 2160 C CA . ALA A 1 279 ? 11.994 11.030 2.703 1.00 91.25 279 ALA A CA 1
ATOM 2161 C C . ALA A 1 279 ? 13.512 10.976 2.439 1.00 91.25 279 ALA A C 1
ATOM 2163 O O . ALA A 1 279 ? 13.963 10.364 1.468 1.00 91.25 279 ALA A O 1
ATOM 2164 N N . GLU A 1 280 ? 14.301 11.582 3.330 1.00 93.12 280 GLU A N 1
ATOM 2165 C CA . GLU A 1 280 ? 15.764 11.657 3.243 1.00 93.12 280 GLU A CA 1
ATOM 2166 C C . GLU A 1 280 ? 16.496 10.478 3.897 1.00 93.12 280 GLU A C 1
ATOM 2168 O O . GLU A 1 280 ? 17.717 10.360 3.760 1.00 93.12 280 GLU A O 1
ATOM 2173 N N . ARG A 1 281 ? 15.782 9.597 4.607 1.00 90.50 281 ARG A N 1
ATOM 2174 C CA . ARG A 1 281 ? 16.392 8.423 5.232 1.00 90.50 281 ARG A CA 1
ATOM 2175 C C . ARG A 1 281 ? 16.891 7.465 4.162 1.00 90.50 281 ARG A C 1
ATOM 2177 O O . ARG A 1 281 ? 16.250 7.262 3.134 1.00 90.50 281 ARG A O 1
ATOM 2184 N N . VAL A 1 282 ? 18.036 6.855 4.437 1.00 86.62 282 VAL A N 1
ATOM 2185 C CA . VAL A 1 282 ? 18.533 5.697 3.700 1.00 86.62 282 VAL A CA 1
ATOM 2186 C C . VAL A 1 282 ? 18.128 4.478 4.508 1.00 86.62 282 VAL A C 1
ATOM 2188 O O . VAL A 1 282 ? 18.586 4.307 5.637 1.00 86.62 282 VAL A O 1
ATOM 2191 N N . ASP A 1 283 ? 17.222 3.679 3.958 1.00 78.62 283 ASP A N 1
ATOM 2192 C CA . ASP A 1 283 ? 16.789 2.461 4.628 1.00 78.62 283 ASP A CA 1
ATOM 2193 C C . ASP A 1 283 ? 17.766 1.342 4.327 1.00 78.62 283 ASP A C 1
ATOM 2195 O O . ASP A 1 283 ? 17.799 0.809 3.213 1.00 78.62 283 ASP A O 1
ATOM 2199 N N . ASP A 1 284 ? 18.530 0.990 5.354 1.00 68.19 284 ASP A N 1
ATOM 2200 C CA . ASP A 1 284 ? 19.459 -0.109 5.275 1.00 68.19 284 ASP A CA 1
ATOM 2201 C C . ASP A 1 284 ? 18.724 -1.454 5.386 1.00 68.19 284 ASP A C 1
ATOM 2203 O O . ASP A 1 284 ? 18.411 -1.934 6.475 1.00 68.19 284 ASP A O 1
ATOM 2207 N N . TRP A 1 285 ? 18.425 -2.059 4.237 1.00 68.25 285 TRP A N 1
ATOM 2208 C CA . TRP A 1 285 ? 17.822 -3.391 4.140 1.00 68.25 285 TRP A CA 1
ATOM 2209 C C . TRP A 1 285 ? 18.862 -4.529 4.230 1.00 68.25 285 TRP A C 1
ATOM 2211 O O . TRP A 1 285 ? 18.534 -5.668 3.909 1.00 68.25 285 TRP A O 1
ATOM 2221 N N . ASN A 1 286 ? 20.098 -4.239 4.675 1.00 52.06 286 ASN A N 1
ATOM 2222 C CA . ASN A 1 286 ? 21.312 -5.081 4.624 1.00 52.06 286 ASN A CA 1
ATOM 2223 C C . ASN A 1 286 ? 21.267 -6.488 5.252 1.00 52.06 286 ASN A C 1
ATOM 2225 O O . ASN A 1 286 ? 22.324 -7.102 5.424 1.00 52.06 286 ASN A O 1
ATOM 2229 N N . GLU A 1 287 ? 20.120 -7.075 5.587 1.00 49.50 287 GLU A N 1
ATOM 2230 C CA . GLU A 1 287 ? 20.156 -8.396 6.203 1.00 49.50 287 GLU A CA 1
ATOM 2231 C C . GLU A 1 287 ? 20.691 -9.508 5.283 1.00 49.50 287 GLU A C 1
ATOM 2233 O O . GLU A 1 287 ? 21.201 -10.479 5.843 1.00 49.50 287 GLU A O 1
ATOM 2238 N N . LYS A 1 288 ? 20.627 -9.468 3.932 1.00 51.66 288 LYS A N 1
ATOM 2239 C CA . LYS A 1 288 ? 20.934 -10.692 3.139 1.00 51.66 288 LYS A CA 1
ATOM 2240 C C . LYS A 1 288 ? 21.562 -10.496 1.752 1.00 51.66 288 LYS A C 1
ATOM 2242 O O . LYS A 1 288 ? 20.890 -10.376 0.732 1.00 51.66 288 LYS A O 1
ATOM 2247 N N . LYS A 1 289 ? 22.883 -10.694 1.687 1.00 49.50 289 LYS A N 1
ATOM 2248 C CA . LYS A 1 289 ? 23.596 -11.091 0.456 1.00 49.50 289 LYS A CA 1
ATOM 2249 C C . LYS A 1 289 ? 23.141 -12.494 0.021 1.00 49.50 289 LYS A C 1
ATOM 2251 O O . LYS A 1 289 ? 23.223 -13.432 0.808 1.00 49.50 289 LYS A O 1
ATOM 2256 N N . GLY A 1 290 ? 22.705 -12.654 -1.233 1.00 54.44 290 GLY A N 1
ATOM 2257 C CA . GLY A 1 290 ? 22.356 -13.958 -1.833 1.00 54.44 290 GLY A CA 1
ATOM 2258 C C . GLY A 1 290 ? 20.964 -14.044 -2.472 1.00 54.44 290 GLY A C 1
ATOM 2259 O O . GLY A 1 290 ? 20.642 -15.043 -3.115 1.00 54.44 290 GLY A O 1
ATOM 2260 N N . GLU A 1 291 ? 20.147 -13.000 -2.344 1.00 61.50 291 GLU A N 1
ATOM 2261 C CA . GLU A 1 291 ? 18.759 -13.000 -2.832 1.00 61.50 291 GLU A CA 1
ATOM 2262 C C . GLU A 1 291 ? 18.651 -12.742 -4.335 1.00 61.50 291 GLU A C 1
ATOM 2264 O O . GLU A 1 291 ? 17.769 -13.290 -4.997 1.00 61.50 291 GLU A O 1
ATOM 2269 N N . GLU A 1 292 ? 19.623 -12.036 -4.917 1.00 65.00 292 GLU A N 1
ATOM 2270 C CA . GLU A 1 292 ? 19.691 -11.813 -6.361 1.00 65.00 292 GLU A CA 1
ATOM 2271 C C . GLU A 1 292 ? 19.720 -13.137 -7.146 1.00 65.00 292 GLU A C 1
ATOM 2273 O O . GLU A 1 292 ? 19.068 -13.266 -8.181 1.00 65.00 292 GLU A O 1
ATOM 2278 N N . ALA A 1 293 ? 20.415 -14.161 -6.637 1.00 66.69 293 ALA A N 1
ATOM 2279 C CA . ALA A 1 293 ? 20.436 -15.490 -7.249 1.00 66.69 293 ALA A CA 1
ATOM 2280 C C . ALA A 1 293 ? 19.043 -16.139 -7.257 1.00 66.69 293 ALA A C 1
ATOM 2282 O O . ALA A 1 293 ? 18.669 -16.816 -8.214 1.00 66.69 293 ALA A O 1
ATOM 2283 N N . VAL A 1 294 ? 18.252 -15.901 -6.211 1.00 66.38 294 VAL A N 1
ATOM 2284 C CA . VAL A 1 294 ? 16.902 -16.443 -6.078 1.00 66.38 294 VAL A CA 1
ATOM 2285 C C . VAL A 1 294 ? 15.902 -15.662 -6.946 1.00 66.38 294 VAL A C 1
ATOM 2287 O O . VAL A 1 294 ? 15.053 -16.294 -7.576 1.00 66.38 294 VAL A O 1
ATOM 2290 N N . LEU A 1 295 ? 16.051 -14.338 -7.087 1.00 69.44 295 LEU A N 1
ATOM 2291 C CA . LEU A 1 295 ? 15.300 -13.549 -8.076 1.00 69.44 295 LEU A CA 1
ATOM 2292 C C . LEU A 1 295 ? 15.643 -13.985 -9.507 1.00 69.44 295 LEU A C 1
ATOM 2294 O O . LEU A 1 295 ? 14.748 -14.220 -10.316 1.00 69.44 295 LEU A O 1
ATOM 2298 N N . ARG A 1 296 ? 16.935 -14.162 -9.817 1.00 68.81 296 ARG A N 1
ATOM 2299 C CA . ARG A 1 296 ? 17.402 -14.686 -11.112 1.00 68.81 296 ARG A CA 1
ATOM 2300 C C . ARG A 1 296 ? 16.825 -16.075 -11.393 1.00 68.81 296 ARG A C 1
ATOM 2302 O O . ARG A 1 296 ? 16.357 -16.317 -12.501 1.00 68.81 296 ARG A O 1
ATOM 2309 N N . ALA A 1 297 ? 16.791 -16.965 -10.402 1.00 66.06 297 ALA A N 1
ATOM 2310 C CA . ALA A 1 297 ? 16.171 -18.281 -10.542 1.00 66.06 297 ALA A CA 1
ATOM 2311 C C . ALA A 1 297 ? 14.656 -18.188 -10.807 1.00 66.06 297 ALA A C 1
ATOM 2313 O O . ALA A 1 297 ? 14.140 -18.905 -11.665 1.00 66.06 297 ALA A O 1
ATOM 2314 N N . ALA A 1 298 ? 13.946 -17.279 -10.129 1.00 63.25 298 ALA A N 1
ATOM 2315 C CA . ALA A 1 298 ? 12.525 -17.033 -10.371 1.00 63.25 298 ALA A CA 1
ATOM 2316 C C . ALA A 1 298 ? 12.261 -16.488 -11.789 1.00 63.25 298 ALA A C 1
ATOM 2318 O O . ALA A 1 298 ? 11.336 -16.953 -12.457 1.00 63.25 298 ALA A O 1
ATOM 2319 N N . LEU A 1 299 ? 13.112 -15.580 -12.280 1.00 66.00 299 LEU A N 1
ATOM 2320 C CA . LEU A 1 299 ? 13.063 -15.063 -13.654 1.00 66.00 299 LEU A CA 1
ATOM 2321 C C . LEU A 1 299 ? 13.264 -16.174 -14.696 1.00 66.00 299 LEU A C 1
ATOM 2323 O O . LEU A 1 299 ? 12.527 -16.239 -15.679 1.00 66.00 299 LEU A O 1
ATOM 2327 N N . VAL A 1 300 ? 14.232 -17.073 -14.480 1.00 64.44 300 VAL A N 1
ATOM 2328 C CA . VAL A 1 300 ? 14.461 -18.231 -15.364 1.00 64.44 300 VAL A CA 1
ATOM 2329 C C . VAL A 1 300 ? 13.246 -19.156 -15.368 1.00 64.44 300 VAL A C 1
ATOM 2331 O O . VAL A 1 300 ? 12.777 -19.538 -16.439 1.00 64.44 300 VAL A O 1
ATOM 2334 N N . HIS A 1 301 ? 12.696 -19.475 -14.193 1.00 57.72 301 HIS A N 1
ATOM 2335 C CA . HIS A 1 301 ? 11.500 -20.309 -14.090 1.00 57.72 301 HIS A CA 1
ATOM 2336 C C . HIS A 1 301 ? 10.330 -19.707 -14.884 1.00 57.72 301 HIS A C 1
ATOM 2338 O O . HIS A 1 301 ? 9.639 -20.440 -15.596 1.00 57.72 301 HIS A O 1
ATOM 2344 N N . PHE A 1 302 ? 10.108 -18.396 -14.797 1.00 54.31 302 PHE A N 1
ATOM 2345 C CA . PHE A 1 302 ? 9.010 -17.746 -15.506 1.00 54.31 302 PHE A CA 1
ATOM 2346 C C . PHE A 1 302 ? 9.170 -17.820 -17.029 1.00 54.31 302 PHE A C 1
ATOM 2348 O O . PHE A 1 302 ? 8.244 -18.249 -17.713 1.00 54.31 302 PHE A O 1
ATOM 2355 N N . LYS A 1 303 ? 10.366 -17.521 -17.553 1.00 63.56 303 LYS A N 1
ATOM 2356 C CA . LYS A 1 303 ? 10.652 -17.633 -18.995 1.00 63.56 303 LYS A CA 1
ATOM 2357 C C . LYS A 1 303 ? 10.424 -19.054 -19.518 1.00 63.56 303 LYS A C 1
ATOM 2359 O O . LYS A 1 303 ? 9.898 -19.234 -20.612 1.00 63.56 303 LYS A O 1
ATOM 2364 N N . VAL A 1 304 ? 10.767 -20.069 -18.720 1.00 58.12 304 VAL A N 1
ATOM 2365 C CA . VAL A 1 304 ? 10.486 -21.476 -19.047 1.00 58.12 304 VAL A CA 1
ATOM 2366 C C . VAL A 1 304 ? 8.983 -21.769 -19.013 1.00 58.12 304 VAL A C 1
ATOM 2368 O O . VAL A 1 304 ? 8.478 -22.438 -19.909 1.00 58.12 304 VAL A O 1
ATOM 2371 N N . ALA A 1 305 ? 8.249 -21.265 -18.018 1.00 55.50 305 ALA A N 1
ATOM 2372 C CA . ALA A 1 305 ? 6.803 -21.454 -17.932 1.00 55.50 305 ALA A CA 1
ATOM 2373 C C . ALA A 1 305 ? 6.064 -20.797 -19.114 1.00 55.50 305 ALA A C 1
ATOM 2375 O O . ALA A 1 305 ? 5.223 -21.443 -19.726 1.00 55.50 305 ALA A O 1
ATOM 2376 N N . GLU A 1 306 ? 6.401 -19.567 -19.504 1.00 59.59 306 GLU A N 1
ATOM 2377 C CA . GLU A 1 306 ? 5.814 -18.927 -20.694 1.00 59.59 306 GLU A CA 1
ATOM 2378 C C . GLU A 1 306 ? 6.147 -19.678 -21.990 1.00 59.59 306 GLU A C 1
ATOM 2380 O O . GLU A 1 306 ? 5.273 -19.897 -22.833 1.00 59.59 306 GLU A O 1
ATOM 2385 N N . PHE A 1 307 ? 7.393 -20.137 -22.138 1.00 59.09 307 PHE A N 1
ATOM 2386 C CA . PHE A 1 307 ? 7.801 -20.956 -23.278 1.00 59.09 307 PHE A CA 1
ATOM 2387 C C . PHE A 1 307 ? 6.983 -22.255 -23.366 1.00 59.09 307 PHE A C 1
ATOM 2389 O O . PHE A 1 307 ? 6.464 -22.603 -24.421 1.00 59.09 307 PHE A O 1
ATOM 2396 N N . LEU A 1 308 ? 6.771 -22.949 -22.249 1.00 54.44 308 LEU A N 1
ATOM 2397 C CA . LEU A 1 308 ? 5.940 -24.155 -22.232 1.00 54.44 308 LEU A CA 1
ATOM 2398 C C . LEU A 1 308 ? 4.456 -23.855 -22.519 1.00 54.44 308 LEU A C 1
ATOM 2400 O O . LEU A 1 308 ? 3.769 -24.688 -23.112 1.00 54.44 308 LEU A O 1
ATOM 2404 N N . ALA A 1 309 ? 3.966 -22.669 -22.143 1.00 5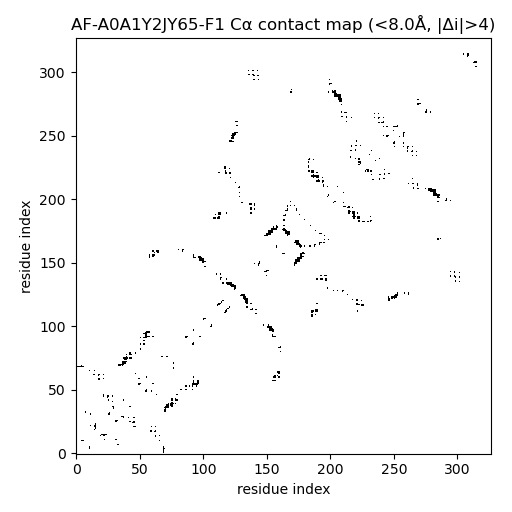8.91 309 ALA A N 1
ATOM 2405 C CA . ALA A 1 309 ? 2.560 -22.290 -22.291 1.00 58.91 309 ALA A CA 1
ATOM 2406 C C . ALA A 1 309 ? 2.259 -21.998 -23.757 1.00 58.91 309 ALA A C 1
ATOM 2408 O O . ALA A 1 309 ? 1.248 -22.442 -24.296 1.00 58.91 309 ALA A O 1
ATOM 2409 N N . THR A 1 310 ? 3.187 -21.309 -24.422 1.00 63.34 310 THR A N 1
ATOM 2410 C CA . THR A 1 310 ? 3.137 -21.061 -25.868 1.00 63.34 310 THR A CA 1
ATOM 2411 C C . THR A 1 310 ? 3.258 -22.351 -26.684 1.00 63.34 310 THR A C 1
ATOM 2413 O O . THR A 1 310 ? 2.707 -22.431 -27.777 1.00 63.34 310 THR A O 1
ATOM 2416 N N . MET A 1 311 ? 3.875 -23.399 -26.130 1.00 64.88 311 MET A N 1
ATOM 2417 C CA . MET A 1 311 ? 3.888 -24.751 -26.705 1.00 64.88 311 MET A CA 1
ATOM 2418 C C . MET A 1 311 ? 2.623 -25.583 -26.411 1.00 64.88 311 MET A C 1
ATOM 2420 O O . MET A 1 311 ? 2.562 -26.748 -26.801 1.00 64.88 311 MET A O 1
ATOM 2424 N N . GLY A 1 312 ? 1.620 -25.027 -25.721 1.00 57.31 312 GLY A N 1
ATOM 2425 C CA . GLY A 1 312 ? 0.369 -25.726 -25.403 1.00 57.31 312 GLY A CA 1
ATOM 2426 C C . GLY A 1 312 ? 0.505 -26.820 -24.338 1.00 57.31 312 GLY A C 1
ATOM 2427 O O . GLY A 1 312 ? -0.336 -27.715 -24.260 1.00 57.31 312 GLY A O 1
ATOM 2428 N N . VAL A 1 313 ? 1.565 -26.786 -23.524 1.00 60.72 313 VAL A N 1
ATOM 2429 C CA . VAL A 1 313 ? 1.765 -27.741 -22.428 1.00 60.72 313 VAL A CA 1
ATOM 2430 C C . VAL A 1 313 ? 1.024 -27.244 -21.186 1.00 60.72 313 VAL A C 1
ATOM 2432 O O . VAL A 1 313 ? 1.203 -26.103 -20.771 1.00 60.72 313 VAL A O 1
ATOM 2435 N N . ASP A 1 314 ? 0.219 -28.103 -20.553 1.00 55.62 314 ASP A N 1
ATOM 2436 C CA . ASP A 1 314 ? -0.394 -27.796 -19.255 1.00 55.62 314 ASP A CA 1
ATOM 2437 C C . ASP A 1 314 ? 0.681 -27.796 -18.147 1.00 55.62 314 ASP A C 1
ATOM 2439 O O . ASP A 1 314 ? 1.196 -28.835 -17.721 1.00 55.62 314 ASP A O 1
ATOM 2443 N N . ILE A 1 315 ? 1.098 -26.593 -17.752 1.00 52.91 315 ILE A N 1
ATOM 2444 C CA . ILE A 1 315 ? 2.263 -26.338 -16.890 1.00 52.91 315 ILE A CA 1
ATOM 2445 C C . ILE A 1 315 ? 1.958 -26.548 -15.415 1.00 52.91 315 ILE A C 1
ATOM 2447 O O . ILE A 1 315 ? 2.832 -26.997 -14.667 1.00 52.91 315 ILE A O 1
ATOM 2451 N N . PHE A 1 316 ? 0.734 -26.245 -14.983 1.00 46.34 316 PHE A N 1
ATOM 2452 C CA . PHE A 1 316 ? 0.389 -26.237 -13.561 1.00 46.34 316 PHE A CA 1
ATOM 2453 C C . PHE A 1 316 ? 0.384 -27.649 -12.958 1.00 46.34 316 PHE A C 1
ATOM 2455 O O . PHE A 1 316 ? 0.746 -27.827 -11.794 1.00 46.34 316 PHE A O 1
ATOM 2462 N N . THR A 1 317 ? 0.076 -28.673 -13.758 1.00 52.78 317 THR A N 1
ATOM 2463 C CA . THR A 1 317 ? 0.116 -30.082 -13.338 1.00 52.78 317 THR A CA 1
ATOM 2464 C C . THR A 1 317 ? 1.513 -30.712 -13.392 1.00 52.78 317 THR A C 1
ATOM 2466 O O . THR A 1 317 ? 1.752 -31.696 -12.690 1.00 52.78 317 THR A O 1
ATOM 2469 N N . LYS A 1 318 ? 2.452 -30.179 -14.191 1.00 47.69 318 LYS A N 1
ATOM 2470 C CA . LYS A 1 318 ? 3.774 -30.806 -14.408 1.00 47.69 318 LYS A CA 1
ATOM 2471 C C . LYS A 1 318 ? 4.945 -30.107 -13.717 1.00 47.69 318 LYS A C 1
ATOM 2473 O O . LYS A 1 318 ? 5.872 -30.796 -13.296 1.00 47.69 318 LYS A O 1
ATOM 2478 N N . VAL A 1 319 ? 4.930 -28.782 -13.569 1.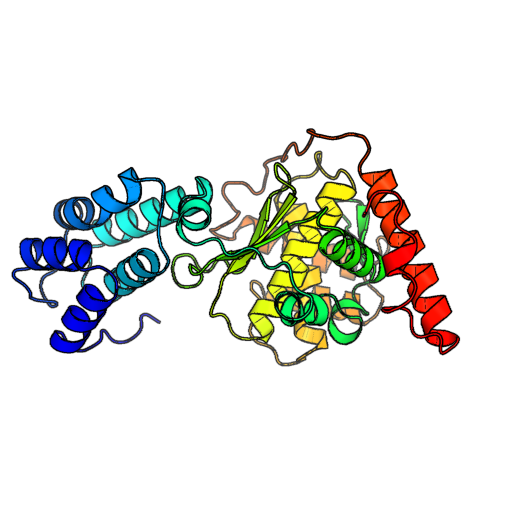00 47.56 319 VAL A N 1
ATOM 2479 C CA . VAL A 1 319 ? 6.092 -28.036 -13.039 1.00 47.56 319 VAL A CA 1
ATOM 2480 C C . VAL A 1 319 ? 6.145 -28.018 -11.508 1.00 47.56 319 VAL A C 1
ATOM 2482 O O . VAL A 1 319 ? 7.233 -27.979 -10.938 1.00 47.56 319 VAL A O 1
ATOM 2485 N N . SER A 1 320 ? 5.014 -28.222 -10.828 1.00 46.09 320 SER A N 1
ATOM 2486 C CA . SER A 1 320 ? 4.964 -28.453 -9.373 1.00 46.09 320 SER A CA 1
ATOM 2487 C C . SER A 1 320 ? 5.780 -29.674 -8.908 1.00 46.09 320 SER A C 1
ATOM 2489 O O . SER A 1 320 ? 6.123 -29.766 -7.735 1.00 46.09 320 SER A O 1
ATOM 2491 N N . ARG A 1 321 ? 6.159 -30.587 -9.819 1.00 46.62 321 ARG A N 1
ATOM 2492 C CA . ARG A 1 321 ? 6.996 -31.769 -9.528 1.00 46.62 321 ARG A CA 1
ATOM 2493 C C . ARG A 1 321 ? 8.506 -31.557 -9.690 1.00 46.62 321 ARG A C 1
ATOM 2495 O O . ARG A 1 321 ? 9.265 -32.471 -9.387 1.00 46.62 321 ARG A O 1
ATOM 2502 N N . PHE A 1 322 ? 8.956 -30.397 -10.170 1.00 42.25 322 PHE A N 1
ATOM 2503 C CA . PHE A 1 322 ? 10.375 -30.149 -10.473 1.00 42.25 322 PHE A CA 1
ATOM 2504 C C . PHE A 1 322 ? 11.120 -29.333 -9.410 1.00 42.25 322 PHE A C 1
ATOM 2506 O O . PHE A 1 322 ? 12.276 -28.971 -9.621 1.00 42.25 322 PHE A O 1
ATOM 2513 N N . ILE A 1 323 ? 10.501 -29.075 -8.255 1.00 45.22 323 ILE A N 1
ATOM 2514 C CA . ILE A 1 323 ? 11.159 -28.402 -7.132 1.00 45.22 323 ILE A CA 1
ATOM 2515 C C . ILE A 1 323 ? 11.792 -29.467 -6.219 1.00 45.22 323 ILE A C 1
ATOM 2517 O O . ILE A 1 323 ? 11.063 -30.242 -5.594 1.00 45.22 323 ILE A O 1
ATOM 2521 N N . PRO A 1 324 ? 13.133 -29.533 -6.103 1.00 36.38 324 PRO A N 1
ATOM 2522 C CA . PRO A 1 324 ? 13.781 -30.422 -5.148 1.00 36.38 324 PRO A CA 1
ATOM 2523 C C . PRO A 1 324 ? 13.382 -30.019 -3.724 1.00 36.38 324 PRO A C 1
ATOM 2525 O O . PRO A 1 324 ? 13.629 -28.886 -3.316 1.00 36.38 324 PRO A O 1
ATOM 2528 N N . GLY A 1 325 ? 12.783 -30.940 -2.964 1.00 42.00 325 GLY A N 1
ATOM 2529 C CA . GLY A 1 325 ? 12.543 -30.758 -1.527 1.00 42.00 325 GLY A CA 1
ATOM 2530 C C . GLY A 1 325 ? 11.086 -30.714 -1.063 1.00 42.00 325 GLY A C 1
ATOM 2531 O O . GLY A 1 325 ? 10.873 -30.570 0.135 1.00 42.00 325 GLY A O 1
ATOM 2532 N N . GLN A 1 326 ? 10.093 -30.891 -1.940 1.00 38.75 326 GLN A N 1
ATOM 2533 C CA . GLN A 1 326 ? 8.722 -31.176 -1.500 1.00 38.75 326 GLN A CA 1
ATOM 2534 C C . GLN A 1 326 ? 8.427 -32.678 -1.627 1.00 38.75 326 GLN A C 1
ATOM 2536 O O . GLN A 1 326 ? 8.296 -33.214 -2.727 1.00 38.75 326 GLN A O 1
ATOM 2541 N N . ARG A 1 327 ? 8.389 -33.355 -0.475 1.00 39.38 327 ARG A N 1
ATOM 2542 C CA . ARG A 1 327 ? 7.718 -34.641 -0.252 1.00 39.38 327 ARG A CA 1
ATOM 2543 C C . ARG A 1 327 ? 6.597 -34.415 0.745 1.00 39.38 327 ARG A C 1
ATOM 2545 O O . ARG A 1 327 ? 6.837 -33.621 1.681 1.00 39.38 327 ARG A O 1
#

pLDDT: mean 85.83, std 14.59, range [34.19, 98.69]

Foldseek 3Di:
DQPAQDPLVVLLVLLCVLPVQLSVLLCVQQVSDLQDEREQVSLCSNCVVVLVVLAAALSNLSNLLSVSNGRYDPNNVVVSLVSVVVSVVSCRQVRHYKDWQQDPVSCVLLCVLLDCLQQVLQFAAQLQLRDTDHSLLSLLLVLCCNVVVAIEIETANCSRHVDQWDADLPVNYTYGYPDDDSLLSSLVSQLNSLLVSCSLVQSLQGAPLSSNLSSLLSSLLSSCSVPVPDPNRPCCVLNVQLSVCSNVVNRYNPRPSNVVSSVSSSVVQCPDPVPVVRRGPRHRSPPDDPSNVSSVVSSVVVVVVVVCVVVVHPCVVPVVPVDPDDD

Organism: Bradyrhizobium japonicum (NCBI:txid375)